Protein AF-A0A2G5SW30-F1 (afdb_monomer)

Foldseek 3Di:
DDPLPQDADDPVQQVVQLVQQVFAADEDPQDPFPLVQFDADEAFPQPPDDAQQDPSGVQVVVQAAHDPPHDPRRPRQQRPDDDPGAQWTWDQPDPLGIFIFGNAKDAAFGFRHFKHAYKHALVVVLVVLVVCLVVVQQDWQWADFQRIIGTPSPGIGPVSRAAADPPAQWDWDWHHHGSGRPRTTTTIIGGNHIDHRSDTHHDQQQAAAPPVQFQADPRPDPPDPRGSHHDPPDDPPDPDDDDDDDDDDDDDDDDDDDDDDDDPPPPPPPRGHGCSVVLVDPPDPPVSSVSVNVSSRSSSVSNVVVCVVVVDDPPVVVVVVVVVVVVVDDDDDDDDDDDDDD

Sequence (342 aa):
MVFILHREPTQQEVAATAKAMKQVHKFTESYDDDKTKLHKSPACKNDECVDCSDDTCPNFCKRQECPPECKKDCKNQLSRAKPKSVPFFIGEAGSKGRGLYAKTNISRDDRILYFTGEVISKEECLKRMEKYEGEGVEHSYLFECGKFVCDSTKHGNAGKFANNSCNANMHAVQWKIHNTNRSYRGVVFTAARDIKKGEELTIRYNFDCDPSVKRVCLCGELNCTGTMNKIAQSSKRNIKE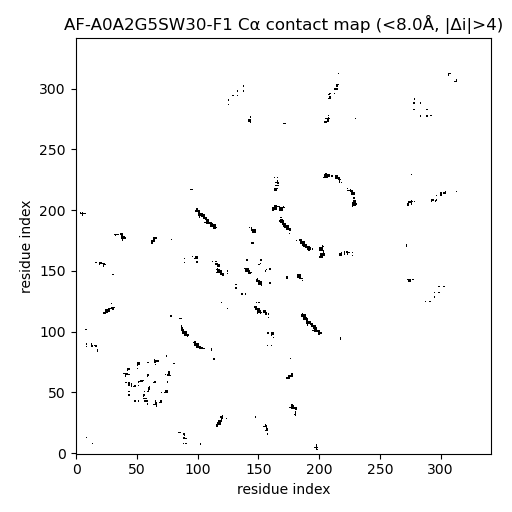EDHKKNGTTSKKRRVESSGASGKKKEKTSTFQSIGAYVHSTKVPKNEKKKYKNYLTNFLIRSQCKLEELGNPREALIRREDLHQKAISSEAVNIPSVRVAY

InterPro domains:
  IPR001214 SET domain [PF00856] (97-206)
  IPR001214 SET domain [PS50280] (83-206)
  IPR001214 SET domain [SM00317] (86-212)
  IPR003616 Post-SET domain [PS50868] (213-229)
  IPR046341 SET domain superfamily [G3DSA:2.170.270.10] (5-253)
  IPR046341 SET domain superfamily [SSF82199] (43-226)
  IPR050777 SET2 Histone-Lysine N-Methyltransferase [PTHR22884] (43-305)

Nearest PDB structures (foldseek):
  4ypu-assembly1_A  TM=8.016E-01  e=6.194E-13  Homo sapiens
  4ypa-assembly2_B  TM=8.037E-01  e=5.827E-13  Homo sapiens
  4ypu-assembly2_B  TM=7.811E-01  e=1.548E-12  Homo sapiens
  4ype-assembly1_A  TM=7.495E-01  e=1.859E-12  Homo sapiens
  4ynm-assembly2_B  TM=7.624E-01  e=4.645E-12  Homo sapiens

Secondary structure (DSSP, 8-state):
------PPPPHHHHHHHHHHHTPPPEE-TTS---GGGB--PPPP--SS-SSSSSTTSHHHHTTBPPPTTS-TT-S--TTT---SS-SEEEEE-GGG-EEEEESS-B-TT-EEEEE-EEEE-HHHHHHHHHHHHHTT-S---EEEEBTEEEEEEEEE-GGGG-EE-TT-SEEEEEEBPTTSBTTB-EEEEEESS-B-TT-EEEE---B-S-TT--PBP----TT--SBSBPPP-----------------------------------------SGGGGGG-TTS-HHHHHHHHHHHHHHHHHHHHHHHHTT-SSHHHHHHHHHHHHTTS-------------

Structure (mmCIF, N/CA/C/O backbone):
data_AF-A0A2G5SW30-F1
#
_entry.id   AF-A0A2G5SW30-F1
#
loop_
_atom_site.group_PDB
_atom_site.id
_atom_site.type_symbol
_atom_site.label_atom_id
_atom_site.label_alt_id
_atom_site.label_comp_id
_atom_site.label_asym_id
_atom_site.label_entity_id
_atom_site.label_seq_id
_atom_site.pdbx_PDB_ins_code
_atom_site.Cartn_x
_atom_site.Cartn_y
_atom_site.Cartn_z
_atom_site.occupancy
_atom_site.B_iso_or_equiv
_atom_site.auth_seq_id
_atom_site.auth_comp_id
_atom_site.auth_asym_id
_atom_site.auth_atom_id
_atom_site.pdbx_PDB_model_num
ATOM 1 N N . MET A 1 1 ? -23.794 -21.170 0.657 1.00 31.81 1 MET A N 1
ATOM 2 C CA . MET A 1 1 ? -23.033 -20.558 -0.453 1.00 31.81 1 MET A CA 1
ATOM 3 C C . MET A 1 1 ? -23.483 -19.105 -0.548 1.00 31.81 1 MET A C 1
ATOM 5 O O . MET A 1 1 ? -24.606 -18.865 -0.962 1.00 31.81 1 MET A O 1
ATOM 9 N N . VAL A 1 2 ? -22.709 -18.153 -0.016 1.00 34.69 2 VAL A N 1
ATOM 10 C CA . VAL A 1 2 ? -23.074 -16.726 -0.086 1.00 34.69 2 VAL A CA 1
ATOM 11 C C . VAL A 1 2 ? -22.796 -16.275 -1.514 1.00 34.69 2 VAL A C 1
ATOM 13 O O . VAL A 1 2 ? -21.643 -16.248 -1.938 1.00 34.69 2 VAL A O 1
ATOM 16 N N . PHE A 1 3 ? -23.850 -16.000 -2.279 1.00 35.34 3 PHE A N 1
ATOM 17 C CA . PHE A 1 3 ? -23.725 -15.395 -3.597 1.00 35.34 3 PHE A CA 1
ATOM 18 C C . PHE A 1 3 ? -23.174 -13.981 -3.406 1.00 35.34 3 PHE A C 1
ATOM 20 O O . PHE A 1 3 ? -23.905 -13.070 -3.027 1.00 35.34 3 PHE A O 1
ATOM 27 N N . ILE A 1 4 ? -21.872 -13.793 -3.631 1.00 49.44 4 ILE A N 1
ATOM 28 C CA . ILE A 1 4 ? -21.325 -12.454 -3.847 1.00 49.44 4 ILE A CA 1
ATOM 29 C C . ILE A 1 4 ? -21.961 -11.994 -5.156 1.00 49.44 4 ILE A C 1
ATOM 31 O O . ILE A 1 4 ? -21.577 -12.464 -6.226 1.00 49.44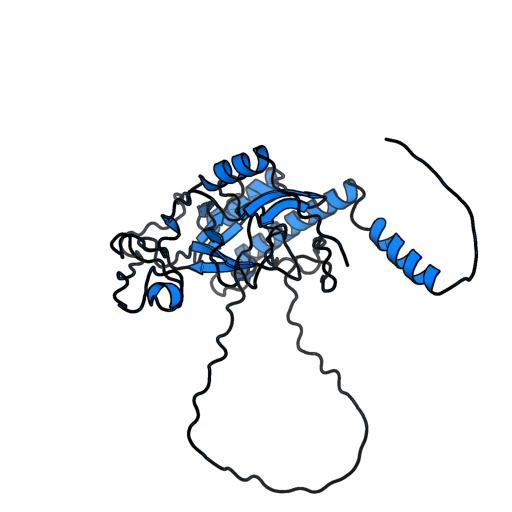 4 ILE A O 1
ATOM 35 N N . LEU A 1 5 ? -22.998 -11.160 -5.086 1.00 49.56 5 LEU A N 1
ATOM 36 C CA . LEU A 1 5 ? -23.558 -10.524 -6.272 1.00 49.56 5 LEU A CA 1
ATOM 37 C C . LEU A 1 5 ? -22.425 -9.713 -6.901 1.00 49.56 5 LEU A C 1
ATOM 39 O O . LEU A 1 5 ? -21.920 -8.768 -6.296 1.00 49.56 5 LEU A O 1
ATOM 43 N N . HIS A 1 6 ? -21.975 -10.146 -8.078 1.00 60.75 6 HIS A N 1
ATOM 44 C CA . HIS A 1 6 ? -20.910 -9.494 -8.828 1.00 60.75 6 HIS A CA 1
ATOM 45 C C . HIS A 1 6 ? -21.463 -8.159 -9.332 1.00 60.75 6 HIS A C 1
ATOM 47 O O . HIS A 1 6 ? -22.015 -8.068 -10.424 1.00 60.75 6 HIS A O 1
ATOM 53 N N . ARG A 1 7 ? -21.399 -7.129 -8.488 1.00 73.06 7 ARG A N 1
ATOM 54 C CA . ARG A 1 7 ? -21.812 -5.778 -8.850 1.00 73.06 7 ARG A CA 1
ATOM 55 C C . ARG A 1 7 ? -20.728 -5.160 -9.725 1.00 73.06 7 ARG A C 1
ATOM 57 O O . ARG A 1 7 ? -19.574 -5.046 -9.313 1.00 73.06 7 ARG A O 1
ATOM 64 N N . GLU A 1 8 ? -21.118 -4.721 -10.915 1.00 83.69 8 GLU A N 1
ATOM 65 C CA . GLU A 1 8 ? -20.276 -3.845 -11.725 1.00 83.69 8 GLU A CA 1
ATOM 66 C C . GLU A 1 8 ? -20.114 -2.484 -11.033 1.00 83.69 8 GLU A C 1
ATOM 68 O O . GLU A 1 8 ? -21.080 -1.959 -10.466 1.00 83.69 8 GLU A O 1
ATOM 73 N N . PRO A 1 9 ? -18.915 -1.883 -11.072 1.00 89.62 9 PRO A N 1
ATOM 74 C CA . PRO A 1 9 ? -18.711 -0.568 -10.493 1.00 89.62 9 PRO A CA 1
ATOM 75 C C . PRO A 1 9 ? -19.482 0.498 -11.267 1.00 89.62 9 PRO A C 1
ATOM 77 O O . PRO A 1 9 ? -19.492 0.520 -12.500 1.00 89.62 9 PRO A O 1
ATOM 80 N N . THR A 1 10 ? -20.059 1.447 -10.541 1.00 91.38 10 THR A N 1
ATOM 81 C CA . THR A 1 10 ? -20.645 2.647 -11.140 1.00 91.38 10 THR A CA 1
ATOM 82 C C . THR A 1 10 ? -19.552 3.541 -11.732 1.00 91.38 10 THR A C 1
ATOM 84 O O . THR A 1 10 ? -18.389 3.514 -11.316 1.00 91.38 10 THR A O 1
ATOM 87 N N . GLN A 1 11 ? -19.918 4.410 -12.678 1.00 90.12 11 GLN A N 1
ATOM 88 C CA . GLN A 1 11 ? -18.981 5.399 -13.228 1.00 90.12 11 GLN A CA 1
ATOM 89 C C . GLN A 1 11 ? -18.401 6.319 -12.139 1.00 90.12 11 GLN A C 1
ATOM 91 O O . GLN A 1 11 ? -17.228 6.689 -12.205 1.00 90.12 11 GLN A O 1
ATOM 96 N N . GLN A 1 12 ? -19.192 6.637 -11.109 1.00 91.62 12 GLN A N 1
ATOM 97 C CA . GLN A 1 12 ? -18.754 7.439 -9.967 1.00 91.62 12 GLN A CA 1
ATOM 98 C C . GLN A 1 12 ? -17.682 6.720 -9.139 1.00 91.62 12 GLN A C 1
ATOM 100 O O . GLN A 1 12 ? -16.663 7.328 -8.814 1.00 91.62 12 GLN A O 1
ATOM 105 N N . GLU A 1 13 ? -17.850 5.426 -8.853 1.00 93.44 13 GLU A N 1
ATOM 106 C CA . GLU A 1 13 ? -16.850 4.619 -8.136 1.00 93.44 13 GLU A CA 1
ATOM 107 C C . GLU A 1 13 ? -15.544 4.508 -8.929 1.00 93.44 13 GLU A C 1
ATOM 109 O O . GLU A 1 13 ? -14.451 4.666 -8.374 1.00 93.44 13 GLU A O 1
ATOM 114 N N . VAL A 1 14 ? -15.636 4.317 -10.250 1.00 91.56 14 VAL A N 1
ATOM 115 C CA . VAL A 1 14 ? -14.462 4.306 -11.135 1.00 91.56 14 VAL A CA 1
ATOM 116 C C . VAL A 1 14 ? -13.747 5.661 -11.111 1.00 91.56 14 VAL A C 1
ATOM 118 O O . VAL A 1 14 ? -12.527 5.705 -10.935 1.00 91.56 14 VAL A O 1
ATOM 121 N N . ALA A 1 15 ? -14.482 6.770 -11.230 1.00 91.38 15 ALA A N 1
ATOM 122 C CA . ALA A 1 15 ? -13.915 8.117 -11.205 1.00 91.38 15 ALA A CA 1
ATOM 123 C C . ALA A 1 15 ? -13.291 8.464 -9.842 1.00 91.38 15 ALA A C 1
ATOM 125 O O . ALA A 1 15 ? -12.184 9.009 -9.782 1.00 91.38 15 ALA A O 1
ATOM 126 N N . ALA A 1 16 ? -13.955 8.102 -8.741 1.00 92.25 16 ALA A N 1
ATOM 127 C CA . ALA A 1 16 ? -13.447 8.283 -7.385 1.00 92.25 16 ALA A CA 1
ATOM 128 C C . ALA A 1 16 ? -12.155 7.487 -7.160 1.00 92.25 16 ALA A C 1
ATOM 130 O O . ALA A 1 16 ? -11.185 8.021 -6.616 1.00 92.25 16 ALA A O 1
ATOM 131 N N . THR A 1 17 ? -12.105 6.246 -7.651 1.00 94.06 17 THR A N 1
ATOM 132 C CA . THR A 1 17 ? -10.903 5.403 -7.599 1.00 94.06 17 THR A CA 1
ATOM 133 C C . THR A 1 17 ? -9.765 6.025 -8.399 1.00 94.06 17 THR A C 1
ATOM 135 O O . THR A 1 17 ? -8.660 6.180 -7.879 1.00 94.06 17 THR A O 1
ATOM 138 N N . ALA A 1 18 ? -10.031 6.461 -9.634 1.00 92.38 18 ALA A N 1
ATOM 139 C CA . ALA A 1 18 ? -9.034 7.122 -10.470 1.00 92.38 18 ALA A CA 1
ATOM 140 C C . ALA A 1 18 ? -8.495 8.403 -9.811 1.00 92.38 18 ALA A C 1
ATOM 142 O O . ALA A 1 18 ? -7.288 8.640 -9.821 1.00 92.38 18 ALA A O 1
ATOM 143 N N . LYS A 1 19 ? -9.361 9.210 -9.182 1.00 92.31 19 LYS A N 1
ATOM 144 C CA . LYS A 1 19 ? -8.958 10.402 -8.420 1.00 92.31 19 LYS A CA 1
ATOM 145 C C . LYS A 1 19 ? -8.079 10.038 -7.221 1.00 92.31 19 LYS A C 1
ATOM 147 O O . LYS A 1 19 ? -7.049 10.677 -7.021 1.00 92.31 19 LYS A O 1
ATOM 152 N N . ALA A 1 20 ? -8.451 9.016 -6.451 1.00 93.12 20 ALA A N 1
ATOM 153 C CA . ALA A 1 20 ? -7.670 8.557 -5.304 1.00 93.12 20 ALA A CA 1
ATOM 154 C C . ALA A 1 20 ? -6.285 8.032 -5.721 1.00 93.12 20 ALA A C 1
ATOM 156 O O . ALA A 1 20 ? -5.297 8.297 -5.043 1.00 93.12 20 ALA A O 1
ATOM 157 N N . MET A 1 21 ? -6.183 7.355 -6.866 1.00 93.38 21 MET A N 1
ATOM 158 C CA . MET A 1 21 ? -4.918 6.808 -7.375 1.00 93.38 21 MET A CA 1
ATOM 159 C C . MET A 1 21 ? -3.939 7.853 -7.926 1.00 93.38 21 MET A C 1
ATOM 161 O O . MET A 1 21 ? -2.779 7.523 -8.148 1.00 93.38 21 MET A O 1
ATOM 165 N N . LYS A 1 22 ? -4.353 9.118 -8.095 1.00 90.62 22 LYS A N 1
ATOM 166 C CA . LYS A 1 22 ? -3.442 10.218 -8.473 1.00 90.62 22 LYS A CA 1
ATOM 167 C C . LYS A 1 22 ? -2.523 10.665 -7.330 1.00 90.62 22 LYS A C 1
ATOM 169 O O . LYS A 1 22 ? -1.572 11.400 -7.579 1.00 90.62 22 LYS A O 1
ATOM 174 N N . GLN A 1 23 ? -2.806 10.257 -6.092 1.00 90.62 23 GLN A N 1
ATOM 175 C CA . GLN A 1 23 ? -2.010 10.637 -4.927 1.00 90.62 23 GLN A CA 1
ATOM 176 C C . GLN A 1 23 ? -0.647 9.936 -4.952 1.00 90.62 23 GLN A C 1
ATOM 178 O O . GLN A 1 23 ? -0.559 8.707 -4.928 1.00 90.62 23 GLN A O 1
ATOM 183 N N . VAL A 1 24 ? 0.420 10.730 -4.972 1.00 90.44 24 VAL A N 1
ATOM 184 C CA . VAL A 1 24 ? 1.814 10.267 -4.916 1.00 90.44 24 VAL A CA 1
ATOM 185 C C . VAL A 1 24 ? 2.374 10.412 -3.503 1.00 90.44 24 VAL A C 1
ATOM 187 O O . VAL A 1 24 ? 1.804 11.122 -2.673 1.00 90.44 24 VAL A O 1
ATOM 190 N N . HIS A 1 25 ? 3.491 9.743 -3.209 1.00 91.56 25 HIS A N 1
ATOM 191 C CA . HIS A 1 25 ? 4.166 9.950 -1.929 1.00 91.56 25 HIS A CA 1
ATOM 192 C C . HIS A 1 25 ? 4.584 11.400 -1.740 1.00 91.56 25 HIS A C 1
ATOM 194 O O . HIS A 1 25 ? 5.062 12.054 -2.666 1.00 91.56 25 HIS A O 1
ATOM 200 N N . LYS A 1 26 ? 4.486 11.842 -0.492 1.00 94.12 26 LYS A N 1
ATOM 201 C CA . LYS A 1 26 ? 5.081 13.084 -0.026 1.00 94.12 26 LYS A CA 1
ATOM 202 C C . LYS A 1 26 ? 6.080 12.739 1.069 1.00 94.12 26 LYS A C 1
ATOM 204 O O . LYS A 1 26 ? 5.694 12.259 2.130 1.00 94.12 26 LYS A O 1
ATOM 209 N N . PHE A 1 27 ? 7.362 12.935 0.798 1.00 92.94 27 PHE A N 1
ATOM 210 C CA . PHE A 1 27 ? 8.403 12.804 1.814 1.00 92.94 27 PHE A CA 1
ATOM 211 C C . PHE A 1 27 ? 8.411 14.093 2.639 1.00 92.94 27 PHE A C 1
ATOM 213 O O . PHE A 1 27 ? 8.440 15.183 2.073 1.00 92.94 27 PHE A O 1
ATOM 220 N N . THR A 1 28 ? 8.263 13.972 3.957 1.00 93.06 28 THR A N 1
ATOM 221 C CA . THR A 1 28 ? 8.165 15.130 4.863 1.00 93.06 28 THR A CA 1
ATOM 222 C C . THR A 1 28 ? 9.538 15.568 5.362 1.00 93.06 28 THR A C 1
ATOM 224 O O . THR A 1 28 ? 10.515 14.853 5.185 1.00 93.06 28 THR A O 1
ATOM 227 N N . GLU A 1 29 ? 9.613 16.696 6.063 1.00 91.06 29 GLU A N 1
ATOM 228 C CA . GLU A 1 29 ? 10.854 17.169 6.700 1.00 91.06 29 GLU A CA 1
ATOM 229 C C . GLU A 1 29 ? 11.420 16.183 7.735 1.00 91.06 29 GLU A C 1
ATOM 231 O O . GLU A 1 29 ? 12.623 16.143 7.963 1.00 91.06 29 GLU A O 1
ATOM 236 N N . SER A 1 30 ? 10.568 15.346 8.338 1.00 89.88 30 SER A N 1
ATOM 237 C CA . SER A 1 30 ? 11.005 14.301 9.277 1.00 89.88 30 SER A CA 1
ATOM 238 C C . SER A 1 30 ? 11.669 13.100 8.585 1.00 89.88 30 SER A C 1
ATOM 240 O O . SER A 1 30 ? 12.253 12.239 9.244 1.00 89.88 30 SER A O 1
ATOM 242 N N . TYR A 1 31 ? 11.568 13.002 7.259 1.00 89.31 31 TYR A N 1
ATOM 243 C CA . TYR A 1 31 ? 12.263 11.978 6.497 1.00 89.31 31 TYR A CA 1
ATOM 244 C C . TYR A 1 31 ? 13.738 12.359 6.347 1.00 89.31 31 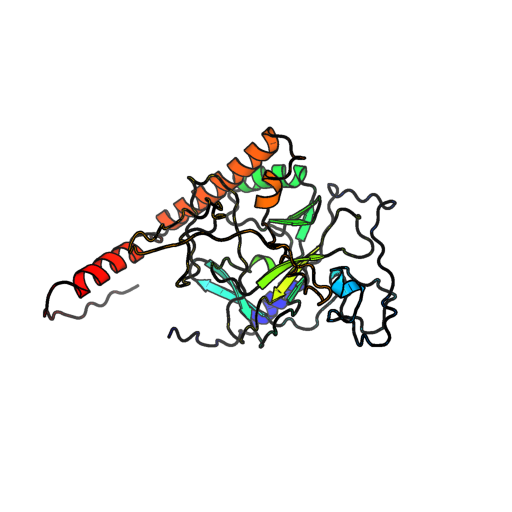TYR A C 1
ATOM 246 O O . TYR A 1 31 ? 14.073 13.408 5.805 1.00 89.31 31 TYR A O 1
ATOM 254 N N . ASP A 1 32 ? 14.621 11.472 6.804 1.00 83.56 32 ASP A N 1
ATOM 255 C CA . ASP A 1 32 ? 16.063 11.591 6.604 1.00 83.56 32 ASP A CA 1
ATOM 256 C C . ASP A 1 32 ? 16.384 11.446 5.108 1.00 83.56 32 ASP A C 1
ATOM 258 O O . ASP A 1 32 ? 16.499 10.335 4.579 1.00 83.56 32 ASP A O 1
ATOM 262 N N . ASP A 1 33 ? 16.491 12.580 4.419 1.00 75.31 33 ASP A N 1
ATOM 263 C CA . ASP A 1 33 ? 16.856 12.662 3.006 1.00 75.31 33 ASP A CA 1
ATOM 264 C C . ASP A 1 33 ? 18.378 12.716 2.809 1.00 75.31 33 ASP A C 1
ATOM 266 O O . ASP A 1 33 ? 18.858 13.407 1.916 1.00 75.31 33 ASP A O 1
ATOM 270 N N . ASP A 1 34 ? 19.172 12.016 3.635 1.00 80.31 34 ASP A N 1
ATOM 271 C CA . ASP A 1 34 ? 20.615 11.895 3.411 1.00 80.31 34 ASP A CA 1
ATOM 272 C C . ASP A 1 34 ? 20.898 11.292 2.020 1.00 80.31 34 ASP A C 1
ATOM 274 O O . ASP A 1 34 ? 20.921 10.070 1.805 1.00 80.31 34 ASP A O 1
ATOM 278 N N . LYS A 1 35 ? 21.147 12.193 1.063 1.00 75.25 35 LYS A N 1
ATOM 279 C CA . LYS A 1 35 ? 21.360 11.900 -0.359 1.00 75.25 35 LYS A CA 1
ATOM 280 C C . LYS A 1 35 ? 22.623 11.079 -0.608 1.00 75.25 35 LYS A C 1
ATOM 282 O O . LYS A 1 35 ? 22.772 10.499 -1.682 1.00 75.25 35 LYS A O 1
ATOM 287 N N . THR A 1 36 ? 23.514 10.967 0.378 1.00 76.50 36 THR A N 1
ATOM 288 C CA . THR A 1 36 ? 24.697 10.097 0.299 1.00 76.50 36 THR A CA 1
ATOM 289 C C . THR A 1 36 ? 24.348 8.627 0.560 1.00 76.50 36 THR A C 1
ATOM 291 O O . THR A 1 36 ? 25.050 7.719 0.111 1.00 76.50 36 THR A O 1
ATOM 294 N N . LYS A 1 37 ? 23.212 8.357 1.219 1.00 84.69 37 LYS A N 1
ATOM 295 C CA . LYS A 1 37 ? 22.747 7.015 1.604 1.00 84.69 37 LYS A CA 1
ATOM 296 C C . LYS A 1 37 ? 21.567 6.532 0.765 1.00 84.69 37 LYS A C 1
ATOM 298 O O . LYS A 1 37 ? 20.698 5.810 1.263 1.00 84.69 37 LYS A O 1
ATOM 303 N N . LEU A 1 38 ? 21.547 6.864 -0.523 1.00 92.31 38 LEU A N 1
ATOM 304 C CA . LEU A 1 38 ? 20.494 6.405 -1.425 1.00 92.31 38 LEU A CA 1
ATOM 305 C C . LEU A 1 38 ? 20.694 4.941 -1.845 1.00 92.31 38 LEU A C 1
ATOM 307 O O . LEU A 1 38 ? 21.809 4.425 -1.992 1.00 92.31 38 LEU A O 1
ATOM 311 N N . HIS A 1 39 ? 19.579 4.236 -2.003 1.00 94.25 39 HIS A N 1
ATOM 312 C CA . HIS A 1 39 ? 19.527 2.911 -2.589 1.00 94.25 39 HIS A CA 1
ATOM 313 C C . HIS A 1 39 ? 19.569 3.033 -4.110 1.00 94.25 39 HIS A C 1
ATOM 315 O O . HIS A 1 39 ? 18.740 3.710 -4.717 1.00 94.25 39 HIS A O 1
ATOM 321 N N . LYS A 1 40 ? 20.528 2.346 -4.728 1.00 95.12 40 LYS A N 1
ATOM 322 C CA . LYS A 1 40 ? 20.669 2.258 -6.178 1.00 95.12 40 LYS A CA 1
ATOM 323 C C . LYS A 1 40 ? 20.576 0.793 -6.581 1.00 95.12 40 LYS A C 1
ATOM 325 O O . LYS A 1 40 ? 21.351 -0.036 -6.108 1.00 95.12 40 LYS A O 1
ATOM 330 N N . SER A 1 41 ? 19.602 0.491 -7.422 1.00 95.75 41 SER A N 1
ATOM 331 C CA . SER A 1 41 ? 19.450 -0.795 -8.096 1.00 95.75 41 SER A CA 1
ATOM 332 C C . SER A 1 41 ? 20.023 -0.702 -9.515 1.00 95.75 41 SER A C 1
ATOM 334 O O . SER A 1 41 ? 19.853 0.336 -10.161 1.00 95.75 41 SER A O 1
ATOM 336 N N . PRO A 1 42 ? 20.708 -1.746 -10.015 1.00 96.44 42 PRO A N 1
ATOM 337 C CA . PRO A 1 42 ? 21.167 -1.783 -11.399 1.00 96.44 42 PRO A CA 1
ATOM 338 C C . PRO A 1 42 ? 19.995 -2.032 -12.357 1.00 96.44 42 PRO A C 1
ATOM 340 O O . PRO A 1 42 ? 18.978 -2.617 -11.972 1.00 96.44 42 PRO A O 1
ATOM 343 N N . ALA A 1 43 ? 20.143 -1.636 -13.623 1.00 97.31 43 ALA A N 1
ATOM 344 C CA . ALA A 1 43 ? 19.195 -2.006 -14.672 1.00 97.31 43 ALA A CA 1
ATOM 345 C C . ALA A 1 43 ? 19.153 -3.535 -14.850 1.00 97.31 43 ALA A C 1
ATOM 347 O O . ALA A 1 43 ? 20.149 -4.225 -14.615 1.00 97.31 43 ALA A O 1
ATOM 348 N N . CYS A 1 44 ? 17.993 -4.073 -15.238 1.00 97.25 44 CYS A N 1
ATOM 349 C CA . CYS A 1 44 ? 17.865 -5.501 -15.517 1.00 97.25 44 CYS A CA 1
ATOM 350 C C . CYS A 1 44 ? 18.652 -5.853 -16.787 1.00 97.25 44 CYS A C 1
ATOM 352 O O . CYS A 1 44 ? 18.351 -5.326 -17.855 1.00 97.25 44 CYS A O 1
ATOM 354 N N . LYS A 1 45 ? 19.627 -6.757 -16.653 1.00 95.12 45 LYS A N 1
ATOM 355 C CA . LYS A 1 45 ? 20.451 -7.279 -17.755 1.00 95.12 45 LYS A CA 1
ATOM 356 C C . LYS A 1 45 ? 20.166 -8.751 -18.073 1.00 95.12 45 LYS A C 1
ATOM 358 O O . LYS A 1 45 ? 20.964 -9.379 -18.747 1.00 95.12 45 LYS A O 1
ATOM 363 N N . ASN A 1 46 ? 19.090 -9.320 -17.524 1.00 95.62 46 ASN A N 1
ATOM 364 C CA . ASN A 1 46 ? 18.703 -10.681 -17.880 1.00 95.62 46 ASN A CA 1
ATOM 365 C C . ASN A 1 46 ? 17.985 -10.654 -19.238 1.00 95.62 46 ASN A C 1
ATOM 367 O O . ASN A 1 46 ? 16.981 -9.942 -19.382 1.00 95.62 46 ASN A O 1
ATOM 371 N N . ASP A 1 47 ? 18.507 -11.408 -20.200 1.00 93.00 47 ASP A N 1
ATOM 372 C CA . ASP A 1 47 ? 17.968 -11.507 -21.557 1.00 93.00 47 ASP A CA 1
ATOM 373 C C . ASP A 1 47 ? 16.675 -12.333 -21.595 1.00 93.00 47 ASP A C 1
ATOM 375 O O . ASP A 1 47 ? 15.766 -12.003 -22.350 1.00 93.00 47 ASP A O 1
ATOM 379 N N . GLU A 1 48 ? 16.521 -13.309 -20.693 1.00 94.31 48 GLU A N 1
ATOM 380 C CA . GLU A 1 48 ? 15.283 -14.095 -20.540 1.00 94.31 48 GLU A CA 1
ATOM 381 C C . GLU A 1 48 ? 14.141 -13.290 -19.892 1.00 94.31 48 GLU A C 1
ATOM 383 O O . GLU A 1 48 ? 12.972 -13.664 -19.961 1.00 94.31 48 GLU A O 1
ATOM 388 N N . CYS A 1 49 ? 14.459 -12.163 -19.246 1.00 95.31 49 CYS A N 1
ATOM 389 C CA . CYS A 1 49 ? 13.470 -11.319 -18.583 1.00 95.31 49 CYS A CA 1
ATOM 390 C C . CYS A 1 49 ? 12.764 -10.413 -19.598 1.00 95.31 49 CYS A C 1
ATOM 392 O O . CYS A 1 49 ? 13.346 -9.423 -20.051 1.00 95.31 49 CYS A O 1
ATOM 394 N N . VAL A 1 50 ? 11.481 -10.659 -19.857 1.00 93.81 50 VAL A N 1
ATOM 395 C CA . VAL A 1 50 ? 10.693 -9.901 -20.843 1.00 93.81 50 VAL A CA 1
ATOM 396 C C . VAL A 1 50 ? 10.461 -8.449 -20.400 1.00 93.81 50 VAL A C 1
ATOM 398 O O . VAL A 1 50 ? 10.966 -7.518 -21.026 1.00 93.81 50 VAL A O 1
ATOM 401 N N . ASP A 1 51 ? 9.757 -8.228 -19.287 1.00 94.75 51 ASP A N 1
ATOM 402 C CA . ASP A 1 51 ? 9.267 -6.895 -18.888 1.00 94.75 51 ASP A CA 1
ATOM 403 C C . ASP A 1 51 ? 9.485 -6.559 -17.398 1.00 94.75 51 ASP A C 1
ATOM 405 O O . ASP A 1 51 ? 9.069 -5.506 -16.915 1.00 94.75 51 ASP A O 1
ATOM 409 N N . CYS A 1 52 ? 10.190 -7.420 -16.663 1.00 96.44 52 CYS A N 1
ATOM 410 C CA . CYS A 1 52 ? 10.419 -7.305 -15.223 1.00 96.44 52 CYS A CA 1
ATOM 411 C C . CYS A 1 52 ? 9.151 -7.424 -14.346 1.00 96.44 52 CYS A C 1
ATOM 413 O O . CYS A 1 52 ? 9.097 -6.838 -13.259 1.00 96.44 52 CYS A O 1
ATOM 415 N N . SER A 1 53 ? 8.119 -8.156 -14.770 1.00 93.56 53 SER A N 1
ATOM 416 C CA . SER A 1 53 ? 6.935 -8.398 -13.933 1.00 93.56 53 SER A CA 1
ATOM 417 C C . SER A 1 53 ? 7.024 -9.591 -12.986 1.00 93.56 53 SER A C 1
ATOM 419 O O . SER A 1 53 ? 6.122 -9.734 -12.169 1.00 93.56 53 SER A O 1
ATOM 421 N N . ASP A 1 54 ? 8.066 -10.416 -13.076 1.00 94.56 54 ASP A N 1
ATOM 422 C CA . ASP A 1 54 ? 8.204 -11.656 -12.307 1.00 94.56 54 ASP A CA 1
ATOM 423 C C . ASP A 1 54 ? 9.662 -11.931 -11.887 1.00 94.56 54 ASP A C 1
ATOM 425 O O . ASP A 1 54 ? 10.573 -11.123 -12.111 1.00 94.56 54 ASP A O 1
ATOM 429 N N . ASP A 1 55 ? 9.885 -13.096 -11.277 1.00 95.19 55 ASP A N 1
ATOM 430 C CA . ASP A 1 55 ? 11.174 -13.525 -10.733 1.00 95.19 55 ASP A CA 1
ATOM 431 C C . ASP A 1 55 ? 12.277 -13.752 -11.781 1.00 95.19 55 ASP A C 1
ATOM 433 O O . ASP A 1 55 ? 13.446 -13.855 -11.400 1.00 95.19 55 ASP A O 1
ATOM 437 N N . THR A 1 56 ? 11.970 -13.736 -13.087 1.00 96.00 56 THR A N 1
ATOM 438 C CA . THR A 1 56 ? 13.014 -13.704 -14.130 1.00 96.00 56 THR A CA 1
ATOM 439 C C . THR A 1 56 ? 13.857 -12.430 -14.026 1.00 96.00 56 THR A C 1
ATOM 441 O O . THR A 1 56 ? 15.032 -12.409 -14.403 1.00 96.00 56 THR A O 1
ATOM 444 N N . CYS A 1 57 ? 13.301 -11.352 -13.464 1.00 97.38 57 CYS A N 1
ATOM 445 C CA . CYS A 1 57 ? 14.039 -10.136 -13.177 1.00 97.38 57 CYS A CA 1
ATOM 446 C C . CYS A 1 57 ? 14.796 -10.248 -11.843 1.00 97.38 57 CYS A C 1
ATOM 448 O O . CYS A 1 57 ? 14.168 -10.305 -10.779 1.00 97.38 57 CYS A O 1
ATOM 450 N N . PRO A 1 58 ? 16.138 -10.108 -11.828 1.00 97.00 58 PRO A N 1
ATOM 451 C CA . PRO A 1 58 ? 16.918 -10.153 -10.588 1.00 97.00 58 PRO A CA 1
ATOM 452 C C . PRO A 1 58 ? 16.521 -9.078 -9.569 1.00 97.00 58 PRO A C 1
ATOM 454 O O . PRO A 1 58 ? 16.743 -9.236 -8.368 1.00 97.00 58 PRO A O 1
ATOM 457 N N . ASN A 1 59 ? 15.966 -7.959 -10.044 1.00 97.50 59 ASN A N 1
ATOM 458 C CA . ASN A 1 59 ? 15.450 -6.900 -9.188 1.00 97.50 59 ASN A CA 1
ATOM 459 C C . ASN A 1 59 ? 14.100 -7.293 -8.566 1.00 97.50 59 ASN A C 1
ATOM 461 O O . ASN A 1 59 ? 13.926 -7.149 -7.357 1.00 97.50 59 ASN A O 1
ATOM 465 N N . PHE A 1 60 ? 13.178 -7.846 -9.354 1.00 96.50 60 PHE A N 1
ATOM 466 C CA . PHE A 1 60 ? 11.883 -8.306 -8.853 1.00 96.50 60 PHE A CA 1
ATOM 467 C C . PHE A 1 60 ? 12.051 -9.406 -7.801 1.00 96.50 60 PHE A C 1
ATOM 469 O O . PHE A 1 60 ? 11.549 -9.253 -6.688 1.00 96.50 60 PHE A O 1
ATOM 476 N N . CYS A 1 61 ? 12.855 -10.432 -8.103 1.00 95.69 61 CYS A N 1
ATOM 477 C CA . CYS A 1 61 ? 13.144 -11.544 -7.192 1.00 95.69 61 CYS A CA 1
ATOM 478 C C . CYS A 1 61 ? 13.688 -11.059 -5.833 1.00 95.69 61 CYS A C 1
ATOM 480 O O . CYS A 1 61 ? 13.376 -11.590 -4.768 1.00 95.69 61 CYS A O 1
ATOM 482 N N . LYS A 1 62 ? 14.460 -9.964 -5.838 1.00 95.94 62 LYS A N 1
ATOM 483 C CA . LYS A 1 62 ? 15.018 -9.337 -4.626 1.00 95.94 62 LYS A CA 1
ATOM 484 C C . LYS A 1 62 ? 14.100 -8.290 -3.987 1.00 95.94 62 LYS A C 1
ATOM 486 O O . LYS A 1 62 ? 14.538 -7.595 -3.064 1.00 95.94 62 LYS A O 1
ATOM 491 N N . ARG A 1 63 ? 12.864 -8.145 -4.476 1.00 96.31 63 ARG A N 1
ATOM 492 C CA . ARG A 1 63 ? 11.889 -7.114 -4.081 1.00 96.31 63 ARG A CA 1
ATOM 493 C C . ARG A 1 63 ? 12.503 -5.716 -4.101 1.00 96.31 63 ARG A C 1
ATOM 495 O O . ARG A 1 63 ? 12.396 -4.938 -3.148 1.00 96.31 63 ARG A O 1
ATOM 502 N N . GLN A 1 64 ? 13.217 -5.415 -5.178 1.00 96.25 64 GLN A N 1
ATOM 503 C CA . GLN A 1 64 ? 13.759 -4.094 -5.452 1.00 96.25 64 GLN A CA 1
ATOM 504 C C . GLN A 1 64 ? 13.229 -3.579 -6.783 1.00 96.25 64 GLN A C 1
ATOM 506 O O . GLN A 1 64 ? 13.094 -4.310 -7.761 1.00 96.25 64 GLN A O 1
ATOM 511 N N . GLU A 1 65 ? 12.917 -2.297 -6.805 1.00 96.69 65 GLU A N 1
ATOM 512 C CA . GLU A 1 65 ? 12.471 -1.599 -7.994 1.00 96.69 65 GLU A CA 1
ATOM 513 C C . GLU A 1 65 ? 13.632 -1.427 -8.984 1.00 96.69 65 GLU A C 1
ATOM 515 O O . GLU A 1 65 ? 14.779 -1.199 -8.589 1.00 96.69 65 GLU A O 1
ATOM 520 N N . CYS A 1 66 ? 13.349 -1.515 -10.279 1.00 97.81 66 CYS A N 1
ATOM 521 C CA . CYS A 1 66 ? 14.306 -1.180 -11.322 1.00 97.81 66 CYS A CA 1
ATOM 522 C C . CYS A 1 66 ? 14.554 0.337 -11.412 1.00 97.81 66 CYS A C 1
ATOM 524 O O . CYS A 1 66 ? 13.650 1.142 -11.146 1.00 97.81 66 CYS A O 1
ATOM 526 N N . PRO A 1 67 ? 15.764 0.746 -11.830 1.00 97.06 67 PRO A N 1
ATOM 527 C CA . PRO A 1 67 ? 16.050 2.146 -12.118 1.00 97.06 67 PRO A CA 1
ATOM 528 C C . PRO A 1 67 ? 15.209 2.660 -13.301 1.00 97.06 67 PRO A C 1
ATOM 530 O O . PRO A 1 67 ? 14.679 1.849 -14.073 1.00 97.06 67 PRO A O 1
ATOM 533 N N . PRO A 1 68 ? 15.060 3.988 -13.451 1.00 95.88 68 PRO A N 1
ATOM 534 C CA . PRO A 1 68 ? 14.373 4.578 -14.599 1.00 95.88 68 PRO A CA 1
ATOM 535 C C . PRO A 1 68 ? 15.049 4.226 -15.934 1.00 95.88 68 PRO A C 1
ATOM 537 O O . PRO A 1 68 ? 14.344 3.986 -16.905 1.00 95.88 68 PRO A O 1
ATOM 540 N N . GLU A 1 69 ? 16.374 4.064 -15.959 1.00 95.25 69 GLU A N 1
ATOM 541 C CA . GLU A 1 69 ? 17.166 3.680 -17.141 1.00 95.25 69 GLU A CA 1
ATOM 542 C C . GLU A 1 69 ? 17.099 2.172 -17.465 1.00 95.25 69 GLU A C 1
ATOM 544 O O . GLU A 1 69 ? 17.950 1.630 -18.168 1.00 95.25 69 GLU A O 1
ATOM 549 N N . CYS A 1 70 ? 16.119 1.450 -16.910 1.00 96.31 70 CYS A N 1
ATOM 550 C CA . CYS A 1 70 ? 15.857 0.063 -17.291 1.00 96.31 70 CYS A CA 1
ATOM 551 C C . CYS A 1 70 ? 15.236 -0.013 -18.706 1.00 96.31 70 CYS A C 1
ATOM 553 O O . CYS A 1 70 ? 15.140 0.977 -19.426 1.00 96.31 70 CYS A O 1
ATOM 555 N N . LYS A 1 71 ? 14.788 -1.207 -19.108 1.00 91.38 71 LYS A N 1
ATOM 556 C CA . LYS A 1 71 ? 14.120 -1.460 -20.395 1.00 91.38 71 LYS A CA 1
ATOM 557 C C . LYS A 1 71 ? 12.910 -0.519 -20.598 1.00 91.38 71 LYS A C 1
ATOM 559 O O . LYS A 1 71 ? 12.229 -0.190 -19.626 1.00 91.38 71 LYS A O 1
ATOM 564 N N . LYS A 1 72 ? 12.621 -0.142 -21.854 1.00 88.50 72 LYS A N 1
ATOM 565 C CA . LYS A 1 72 ? 11.590 0.847 -22.255 1.00 88.50 72 LYS A CA 1
ATOM 566 C C . LYS A 1 72 ? 10.204 0.607 -21.635 1.00 88.50 72 LYS A C 1
ATOM 568 O O . LYS A 1 72 ? 9.558 1.565 -21.230 1.00 88.50 72 LYS A O 1
ATOM 573 N N . ASP A 1 73 ? 9.800 -0.655 -21.490 1.00 89.69 73 ASP A N 1
ATOM 574 C CA . ASP A 1 73 ? 8.494 -1.056 -20.945 1.00 89.69 73 ASP A CA 1
ATOM 575 C C . ASP A 1 73 ? 8.622 -1.826 -19.619 1.00 89.69 73 ASP A C 1
ATOM 577 O O . ASP A 1 73 ? 7.833 -2.716 -19.302 1.00 89.69 73 ASP A O 1
ATOM 581 N N . CYS A 1 74 ? 9.650 -1.501 -18.829 1.00 94.94 74 CYS A N 1
ATOM 582 C CA . CYS A 1 74 ? 9.891 -2.126 -17.534 1.00 94.94 74 CYS A CA 1
ATOM 583 C C . CYS A 1 74 ? 8.697 -1.935 -16.583 1.00 94.94 74 CYS A C 1
ATOM 585 O O . CYS A 1 74 ? 8.448 -0.844 -16.065 1.00 94.94 74 CYS A O 1
ATOM 587 N N . LYS A 1 75 ? 8.013 -3.032 -16.250 1.00 94.38 75 LYS A N 1
ATOM 588 C CA . LYS A 1 75 ? 6.905 -3.059 -15.286 1.00 94.38 75 LYS A CA 1
ATOM 589 C C . LYS A 1 75 ? 7.366 -3.004 -13.827 1.00 94.38 75 LYS A C 1
ATOM 591 O O . LYS A 1 75 ? 6.540 -2.858 -12.930 1.00 94.38 75 LYS A O 1
ATOM 596 N N . ASN A 1 76 ? 8.672 -3.089 -13.553 1.00 96.25 76 ASN A N 1
ATOM 597 C CA . ASN A 1 76 ? 9.240 -3.024 -12.200 1.00 96.25 76 ASN A CA 1
ATOM 598 C C . ASN A 1 76 ? 9.650 -1.607 -11.763 1.00 96.25 76 ASN A C 1
ATOM 600 O O . ASN A 1 76 ? 10.676 -1.435 -11.109 1.00 96.25 76 ASN A O 1
ATOM 604 N N . GLN A 1 77 ? 8.886 -0.583 -12.135 1.00 94.81 77 GLN A N 1
ATOM 605 C CA . GLN A 1 77 ? 9.122 0.820 -11.757 1.00 94.81 77 GLN A CA 1
ATOM 606 C C . GLN A 1 77 ? 7.950 1.357 -10.917 1.00 94.81 77 GLN A C 1
ATOM 608 O O . GLN A 1 77 ? 7.314 2.354 -11.244 1.00 94.81 77 GLN A O 1
ATOM 613 N N . LEU A 1 78 ? 7.632 0.634 -9.841 1.00 88.94 78 LEU A N 1
ATOM 614 C CA . LEU A 1 78 ? 6.408 0.743 -9.036 1.00 88.94 78 LEU A CA 1
ATOM 615 C C . LEU A 1 78 ? 6.064 2.156 -8.551 1.00 88.94 78 LEU A C 1
ATOM 617 O O . LEU A 1 78 ? 4.928 2.594 -8.694 1.00 88.94 78 LEU A O 1
ATOM 621 N N . SER A 1 79 ? 7.034 2.875 -7.995 1.00 91.12 79 SER A N 1
ATOM 622 C CA . SER A 1 79 ? 6.848 4.227 -7.452 1.00 91.12 79 SER A CA 1
ATOM 623 C C . SER A 1 79 ? 6.696 5.300 -8.536 1.00 91.12 79 SER A C 1
ATOM 625 O O . SER A 1 79 ? 6.256 6.411 -8.248 1.00 91.12 79 SER A O 1
ATOM 627 N N . ARG A 1 80 ? 7.055 4.969 -9.783 1.00 90.25 80 ARG A N 1
ATOM 628 C CA . ARG A 1 80 ? 6.962 5.842 -10.965 1.00 90.25 80 ARG A CA 1
ATOM 629 C C . ARG A 1 80 ? 5.805 5.470 -11.890 1.00 90.25 80 ARG A C 1
ATOM 631 O O . ARG A 1 80 ? 5.464 6.253 -12.776 1.00 90.25 80 ARG A O 1
ATOM 638 N N . ALA A 1 81 ? 5.198 4.303 -11.687 1.00 85.50 81 ALA A N 1
ATOM 639 C CA . ALA A 1 81 ? 4.112 3.809 -12.510 1.00 85.50 81 ALA A CA 1
ATOM 640 C C . ALA A 1 81 ? 2.898 4.747 -12.440 1.00 85.50 81 ALA A C 1
ATOM 642 O O . ALA A 1 81 ? 2.420 5.108 -11.365 1.00 85.50 81 ALA A O 1
ATOM 643 N N . LYS A 1 82 ? 2.371 5.111 -13.611 1.00 82.69 82 LYS A N 1
ATOM 644 C CA . LYS A 1 82 ? 1.126 5.876 -13.765 1.00 82.69 82 LYS A CA 1
ATOM 645 C C . LYS A 1 82 ? 0.114 5.010 -14.517 1.00 82.69 82 LYS A C 1
ATOM 647 O O . LYS A 1 82 ? -0.022 5.158 -15.733 1.00 82.69 82 LYS A O 1
ATOM 652 N N . PRO A 1 83 ? -0.538 4.048 -13.840 1.00 77.69 83 PRO A N 1
ATOM 653 C CA . PRO A 1 83 ? -1.441 3.128 -14.514 1.00 77.69 83 PRO A CA 1
ATOM 654 C C . PRO A 1 83 ? -2.622 3.896 -15.120 1.00 77.69 83 PRO A C 1
ATOM 656 O O . PRO A 1 83 ? -3.296 4.658 -14.428 1.00 77.69 83 PRO A O 1
ATOM 659 N N . LYS A 1 84 ? -2.891 3.678 -16.416 1.00 77.50 84 LYS A N 1
ATOM 660 C CA . LYS A 1 84 ? -4.067 4.245 -17.108 1.00 77.50 84 LYS A CA 1
ATOM 661 C C . LYS A 1 84 ? -5.382 3.736 -16.504 1.00 77.50 84 LYS A C 1
ATOM 663 O O . LYS A 1 84 ? -6.393 4.430 -16.539 1.00 77.50 84 LYS A O 1
ATOM 668 N N . SER A 1 85 ? -5.354 2.533 -15.937 1.00 84.62 85 SER A N 1
ATOM 669 C CA . SER A 1 85 ? -6.468 1.893 -15.244 1.00 84.62 85 SER A CA 1
ATOM 670 C C . SER A 1 85 ? -5.941 0.976 -14.148 1.00 84.62 85 SER A C 1
ATOM 672 O O . SER A 1 85 ? -4.877 0.380 -14.305 1.00 84.62 85 SER A O 1
ATOM 674 N N . VAL A 1 86 ? -6.712 0.813 -13.078 1.00 91.38 86 VAL A N 1
ATOM 675 C CA . VAL A 1 86 ? -6.418 -0.124 -11.987 1.00 91.38 86 VAL A CA 1
ATOM 676 C C . VAL A 1 86 ? -7.404 -1.299 -12.004 1.00 91.38 86 VAL A C 1
ATOM 678 O O . VAL A 1 86 ? -8.543 -1.114 -12.448 1.00 91.38 86 VAL A O 1
ATOM 681 N N . PRO A 1 87 ? -7.013 -2.495 -11.523 1.00 94.38 87 PRO A N 1
ATOM 682 C CA . PRO A 1 87 ? -7.856 -3.694 -11.558 1.00 94.38 87 PRO A CA 1
ATOM 683 C C . PRO A 1 87 ? -8.900 -3.728 -10.429 1.00 94.38 87 PRO A C 1
ATOM 685 O O . PRO A 1 87 ? -9.457 -4.779 -10.129 1.00 94.38 87 PRO A O 1
ATOM 688 N N . PHE A 1 88 ? -9.172 -2.596 -9.779 1.00 95.88 88 PHE A N 1
ATOM 689 C CA . PHE A 1 88 ? -10.067 -2.496 -8.631 1.00 95.88 88 PHE A CA 1
ATOM 690 C C . PHE A 1 88 ? -10.841 -1.178 -8.619 1.00 95.88 88 PHE A C 1
ATOM 692 O O . PHE A 1 88 ? -10.534 -0.253 -9.374 1.00 95.88 88 PHE A O 1
ATOM 699 N N . PHE A 1 89 ? -11.835 -1.089 -7.745 1.00 95.88 89 PHE A N 1
ATOM 700 C CA . PHE A 1 89 ? -12.584 0.129 -7.460 1.00 95.88 89 PHE A CA 1
ATOM 701 C C . PHE A 1 89 ? -12.894 0.255 -5.966 1.00 95.88 89 PHE A C 1
ATOM 703 O O . PHE A 1 89 ? -12.855 -0.729 -5.230 1.00 95.88 89 PHE A O 1
ATOM 710 N N . ILE A 1 90 ? -13.169 1.479 -5.520 1.00 95.56 90 ILE A N 1
ATOM 711 C CA . ILE A 1 90 ? -13.650 1.782 -4.170 1.00 95.56 90 ILE A CA 1
ATOM 712 C C . ILE A 1 90 ? -15.174 1.666 -4.176 1.00 95.56 90 ILE A C 1
ATOM 714 O O . ILE A 1 90 ? -15.811 2.308 -5.008 1.00 95.56 90 ILE A O 1
ATOM 718 N N . GLY A 1 91 ? -15.736 0.898 -3.246 1.00 93.25 91 GLY A N 1
ATOM 719 C CA . GLY A 1 91 ? -17.183 0.728 -3.083 1.00 93.25 91 GLY A CA 1
ATOM 720 C C . GLY A 1 91 ? -17.603 0.677 -1.614 1.00 93.25 91 GLY A C 1
ATOM 721 O O . GLY A 1 91 ? -16.759 0.700 -0.715 1.00 93.25 91 GLY A O 1
ATOM 722 N N . GLU A 1 92 ? -18.909 0.609 -1.374 1.00 91.62 92 GLU A N 1
ATOM 723 C CA . GLU A 1 92 ? -19.480 0.462 -0.030 1.00 91.62 92 GLU A CA 1
ATOM 724 C C . GLU A 1 92 ? -19.252 -0.950 0.525 1.00 91.62 92 GLU A C 1
ATOM 726 O O . GLU A 1 92 ? -19.499 -1.945 -0.152 1.00 91.62 92 GLU A O 1
ATOM 731 N N . ALA A 1 93 ? -18.814 -1.027 1.781 1.00 88.06 93 ALA A N 1
ATOM 732 C CA . ALA A 1 93 ? -18.489 -2.251 2.515 1.00 88.06 93 ALA A CA 1
ATOM 733 C C . ALA A 1 93 ? -19.331 -2.399 3.799 1.00 88.06 93 ALA A C 1
ATOM 735 O O . ALA A 1 93 ? -18.896 -3.009 4.784 1.00 88.06 93 ALA A O 1
ATOM 736 N N . GLY A 1 94 ? -20.543 -1.834 3.793 1.00 86.19 94 GLY A N 1
ATOM 737 C CA . GLY A 1 94 ? -21.496 -1.901 4.900 1.00 86.19 94 GLY A CA 1
ATOM 738 C C . GLY A 1 94 ? -20.935 -1.279 6.179 1.00 86.19 94 GLY A C 1
ATOM 739 O O . GLY A 1 94 ? -20.420 -0.166 6.172 1.00 86.19 94 GLY A O 1
ATOM 740 N N . SER A 1 95 ? -20.976 -2.023 7.286 1.00 80.00 95 SER A N 1
ATOM 741 C CA . SER A 1 95 ? -20.476 -1.570 8.596 1.00 80.00 95 SER A CA 1
ATOM 742 C C . SER A 1 95 ? -18.960 -1.346 8.658 1.00 80.00 95 SER A C 1
ATOM 744 O O . SER A 1 95 ? -18.462 -0.790 9.634 1.00 80.00 95 SER A O 1
ATOM 746 N N . LYS A 1 96 ? -18.209 -1.747 7.623 1.00 82.12 96 LYS A N 1
ATOM 747 C CA . LYS A 1 96 ? -16.774 -1.451 7.490 1.00 82.12 96 LYS A CA 1
ATOM 748 C C . LYS A 1 96 ? -16.507 -0.088 6.836 1.00 82.12 96 LYS A C 1
ATOM 750 O O . LYS A 1 96 ? -15.350 0.300 6.703 1.00 82.12 96 LYS A O 1
ATOM 755 N N . GLY A 1 97 ? -17.548 0.635 6.417 1.00 88.50 97 GLY A N 1
ATOM 756 C CA . GLY A 1 97 ? -17.422 1.867 5.646 1.00 88.50 97 GLY A CA 1
ATOM 757 C C . GLY A 1 97 ? -17.134 1.550 4.183 1.00 88.50 97 GLY A C 1
ATOM 758 O O . GLY A 1 97 ? -17.915 0.862 3.540 1.00 88.50 97 GLY A O 1
ATOM 759 N N . ARG A 1 98 ? -16.000 2.016 3.652 1.00 91.00 98 ARG A N 1
ATOM 760 C CA . ARG A 1 98 ? -15.601 1.758 2.256 1.00 91.00 98 ARG A CA 1
ATOM 761 C C . ARG A 1 98 ? -14.626 0.590 2.146 1.00 91.00 98 ARG A C 1
ATOM 763 O O . ARG A 1 98 ? -13.830 0.354 3.049 1.00 91.00 98 ARG A O 1
ATOM 770 N N . GLY A 1 99 ? -14.664 -0.103 1.014 1.00 93.44 99 GLY A N 1
ATOM 771 C CA . GLY A 1 99 ? -13.794 -1.229 0.681 1.00 93.44 99 GLY A CA 1
ATOM 772 C C . GLY A 1 99 ? -13.173 -1.096 -0.706 1.00 93.44 99 GLY A C 1
ATOM 773 O O . GLY A 1 99 ? -13.612 -0.290 -1.530 1.00 93.44 99 GLY A O 1
ATOM 774 N N . LEU A 1 100 ? -12.150 -1.906 -0.968 1.00 95.69 100 LEU A N 1
ATOM 775 C CA . LEU A 1 100 ? -11.621 -2.131 -2.311 1.00 95.69 100 LEU A CA 1
ATOM 776 C C . LEU A 1 100 ? -12.228 -3.405 -2.890 1.00 95.69 100 LEU A C 1
ATOM 778 O O . LEU A 1 100 ? -12.254 -4.423 -2.212 1.00 95.69 100 LEU A O 1
ATOM 782 N N . TYR A 1 101 ? -12.651 -3.369 -4.148 1.00 95.88 101 TYR A N 1
ATOM 783 C CA . TYR A 1 101 ? -13.258 -4.507 -4.837 1.00 95.88 101 TYR A CA 1
ATOM 784 C C . TYR A 1 101 ? -12.583 -4.751 -6.178 1.00 95.88 101 TYR A C 1
ATOM 786 O O . TYR A 1 101 ? -12.259 -3.807 -6.901 1.00 95.88 101 TYR A O 1
ATOM 794 N N . ALA A 1 102 ? -12.371 -6.018 -6.524 1.00 96.06 102 ALA A N 1
ATOM 795 C CA . ALA A 1 102 ? -11.766 -6.409 -7.787 1.00 96.06 102 ALA A CA 1
ATOM 796 C C . ALA A 1 102 ? -12.684 -6.042 -8.969 1.00 96.06 102 ALA A C 1
ATOM 798 O O . ALA A 1 102 ? -13.829 -6.482 -9.056 1.00 96.06 102 ALA A O 1
ATOM 799 N N . LYS A 1 103 ? -12.176 -5.243 -9.910 1.00 94.56 103 LYS A N 1
ATOM 800 C CA . LYS A 1 103 ? -12.854 -4.881 -11.167 1.00 94.56 103 LYS A CA 1
ATOM 801 C C . LYS A 1 103 ? -12.640 -5.942 -12.250 1.00 94.56 103 LYS A C 1
ATOM 803 O O . LYS A 1 103 ? -13.462 -6.090 -13.151 1.00 94.56 103 LYS A O 1
ATOM 808 N N . THR A 1 104 ? -11.534 -6.671 -12.167 1.00 94.88 104 THR A N 1
ATOM 809 C CA . THR A 1 104 ? -11.157 -7.767 -13.064 1.00 94.88 104 THR A CA 1
ATOM 810 C C . THR A 1 104 ? -10.696 -8.958 -12.235 1.00 94.88 104 THR A C 1
ATOM 812 O O . THR A 1 104 ? -10.487 -8.824 -11.031 1.00 94.88 104 THR A O 1
ATOM 815 N N . ASN A 1 105 ? -10.508 -10.117 -12.868 1.00 96.19 105 ASN A N 1
ATOM 816 C CA . ASN A 1 105 ? -9.727 -11.176 -12.233 1.00 96.19 105 ASN A CA 1
ATOM 817 C C . ASN A 1 105 ? -8.287 -10.675 -12.031 1.00 96.19 105 ASN A C 1
ATOM 819 O O . ASN A 1 105 ? -7.765 -9.941 -12.875 1.00 96.19 105 ASN A O 1
ATOM 823 N N . ILE A 1 106 ? -7.686 -11.039 -10.905 1.00 97.12 106 ILE A N 1
ATOM 824 C CA . ILE A 1 106 ? -6.313 -10.704 -10.527 1.00 97.12 106 ILE A CA 1
ATOM 825 C C . ILE A 1 106 ? -5.621 -12.024 -10.212 1.00 97.12 106 ILE A C 1
ATOM 827 O O . ILE A 1 106 ? -6.132 -12.810 -9.411 1.00 97.12 106 ILE A O 1
ATOM 831 N N . SER A 1 107 ? -4.493 -12.280 -10.859 1.00 97.25 107 SER A N 1
ATOM 832 C CA . SER A 1 107 ? -3.761 -13.529 -10.670 1.00 97.25 107 SER A CA 1
ATOM 833 C C . SER A 1 107 ? -2.954 -13.465 -9.383 1.00 97.25 107 SER A C 1
ATOM 835 O O . SER A 1 107 ? -2.596 -12.388 -8.899 1.00 97.25 107 SER A O 1
ATOM 837 N N . ARG A 1 108 ? -2.640 -14.627 -8.816 1.00 96.06 108 ARG A N 1
ATOM 838 C CA . ARG A 1 108 ? -1.680 -14.729 -7.720 1.00 96.06 108 ARG A CA 1
ATOM 839 C C . ARG A 1 108 ? -0.381 -13.994 -8.067 1.00 96.06 108 ARG A C 1
ATOM 841 O O . ARG A 1 108 ? 0.064 -14.020 -9.207 1.00 96.06 108 ARG A O 1
ATOM 848 N N . ASP A 1 109 ? 0.217 -13.360 -7.061 1.00 93.19 109 ASP A N 1
ATOM 849 C CA . ASP A 1 109 ? 1.485 -12.629 -7.143 1.00 93.19 109 ASP A CA 1
ATOM 850 C C . ASP A 1 109 ? 1.448 -11.333 -7.981 1.00 93.19 109 ASP A C 1
ATOM 852 O O . ASP A 1 109 ? 2.416 -10.562 -7.964 1.00 93.19 109 ASP A O 1
ATOM 856 N N . ASP A 1 110 ? 0.304 -10.990 -8.589 1.00 94.19 110 ASP A N 1
ATOM 857 C CA . ASP A 1 110 ? 0.104 -9.686 -9.220 1.00 94.19 110 ASP A CA 1
ATOM 858 C C . ASP A 1 110 ? 0.267 -8.558 -8.194 1.00 94.19 110 ASP A C 1
ATOM 860 O O . ASP A 1 110 ? -0.320 -8.555 -7.104 1.00 94.19 110 ASP A O 1
ATOM 864 N N . ARG A 1 111 ? 1.052 -7.543 -8.563 1.00 94.06 111 ARG A N 1
ATOM 865 C CA . ARG A 1 111 ? 1.195 -6.304 -7.786 1.00 94.06 111 ARG A CA 1
ATOM 866 C C . ARG A 1 111 ? 0.027 -5.380 -8.111 1.00 94.06 111 ARG A C 1
ATOM 868 O O . ARG A 1 111 ? -0.030 -4.799 -9.190 1.00 94.06 111 ARG A O 1
ATOM 875 N N . ILE A 1 112 ? -0.883 -5.233 -7.154 1.00 94.50 112 ILE A N 1
ATOM 876 C CA . ILE A 1 112 ? -2.168 -4.547 -7.310 1.00 94.50 112 ILE A CA 1
ATOM 877 C C . ILE A 1 112 ? -2.008 -3.033 -7.171 1.00 94.50 112 ILE A C 1
ATOM 879 O O . ILE A 1 112 ? -2.510 -2.277 -8.003 1.00 94.50 112 ILE A O 1
ATOM 883 N N . LEU A 1 113 ? -1.327 -2.571 -6.116 1.00 92.38 113 LEU A N 1
ATOM 884 C CA . LEU A 1 113 ? -1.089 -1.142 -5.909 1.00 92.38 113 LEU A CA 1
ATOM 885 C C . LEU A 1 113 ? 0.180 -0.873 -5.099 1.00 92.38 113 LEU A C 1
ATOM 887 O O . LEU A 1 113 ? 0.510 -1.598 -4.163 1.00 92.38 113 LEU A O 1
ATOM 891 N N . TYR A 1 114 ? 0.870 0.209 -5.441 1.00 95.25 114 TYR A N 1
ATOM 892 C CA . TYR A 1 114 ? 1.928 0.786 -4.620 1.00 95.25 114 TYR A CA 1
ATOM 893 C C . TYR A 1 114 ? 1.294 1.768 -3.627 1.00 95.25 114 TYR A C 1
ATOM 895 O O . TYR A 1 114 ? 0.656 2.732 -4.044 1.00 95.25 114 TYR A O 1
ATOM 903 N N . PHE A 1 115 ? 1.367 1.484 -2.328 1.00 94.44 115 PHE A N 1
ATOM 904 C CA . PHE A 1 115 ? 0.660 2.226 -1.283 1.00 94.44 115 PHE A CA 1
ATOM 905 C C . PHE A 1 115 ? 1.342 3.573 -1.029 1.00 94.44 115 PHE A C 1
ATOM 907 O O . PHE A 1 115 ? 2.507 3.611 -0.633 1.00 94.44 115 PHE A O 1
ATOM 914 N N . THR A 1 116 ? 0.620 4.674 -1.254 1.00 95.19 116 THR A N 1
ATOM 915 C CA . THR A 1 116 ? 1.167 6.032 -1.149 1.00 95.19 116 THR A CA 1
ATOM 916 C C . THR A 1 116 ? 0.531 6.817 -0.019 1.00 95.19 116 THR A C 1
ATOM 918 O O . THR A 1 116 ? -0.671 6.730 0.205 1.00 95.19 116 THR A O 1
ATOM 921 N N . GLY A 1 117 ? 1.351 7.653 0.612 1.00 95.56 117 GLY A N 1
ATOM 922 C CA . GLY A 1 117 ? 0.965 8.626 1.624 1.00 95.56 117 GLY A CA 1
ATOM 923 C C . GLY A 1 117 ? 2.146 9.501 2.041 1.00 95.56 117 GLY A C 1
ATOM 924 O O . GLY A 1 117 ? 3.169 9.538 1.343 1.00 95.56 117 GLY A O 1
ATOM 925 N N . GLU A 1 118 ? 2.028 10.194 3.168 1.00 96.38 118 GLU A N 1
ATOM 926 C CA . GLU A 1 118 ? 3.128 10.971 3.746 1.00 96.38 118 GLU A CA 1
ATOM 927 C C . GLU A 1 118 ? 4.161 10.048 4.396 1.00 96.38 118 GLU A C 1
ATOM 929 O O . GLU A 1 118 ? 3.828 9.233 5.250 1.00 96.38 118 GLU A O 1
ATOM 934 N N . VAL A 1 119 ? 5.423 10.151 3.983 1.00 95.62 119 VAL A N 1
ATOM 935 C CA . VAL A 1 119 ? 6.523 9.394 4.587 1.00 95.62 119 VAL A CA 1
ATOM 936 C C . VAL A 1 119 ? 7.118 10.231 5.713 1.00 95.62 119 VAL A C 1
ATOM 938 O O . VAL A 1 119 ? 7.643 11.325 5.484 1.00 95.62 119 VAL A O 1
ATOM 941 N N . ILE A 1 120 ? 7.005 9.706 6.927 1.00 93.44 120 ILE A N 1
ATOM 942 C CA . ILE A 1 120 ? 7.358 10.378 8.177 1.00 93.44 120 ILE A CA 1
ATOM 943 C C . ILE A 1 120 ? 8.309 9.526 9.016 1.00 93.44 120 ILE A C 1
ATOM 945 O O . ILE A 1 120 ? 8.375 8.298 8.871 1.00 93.44 120 ILE A O 1
ATOM 949 N N . SER A 1 121 ? 9.045 10.176 9.914 1.00 91.38 121 SER A N 1
ATOM 950 C CA . SER A 1 121 ? 9.788 9.479 10.959 1.00 91.38 121 SER A CA 1
ATOM 951 C C . SER A 1 121 ? 8.835 8.797 11.947 1.00 91.38 121 SER A C 1
ATOM 953 O O . SER A 1 121 ? 7.626 9.046 11.983 1.00 91.38 121 SER A O 1
ATOM 955 N N . LYS A 1 122 ? 9.381 7.907 12.771 1.00 85.56 122 LYS A N 1
ATOM 956 C CA . LYS A 1 122 ? 8.600 7.202 13.792 1.00 85.56 122 LYS A CA 1
ATOM 957 C C . LYS A 1 122 ? 8.210 8.126 14.948 1.00 85.56 122 LYS A C 1
ATOM 959 O O . LYS A 1 122 ? 7.115 8.007 15.487 1.00 85.56 122 LYS A O 1
ATOM 964 N N . GLU A 1 123 ? 9.060 9.094 15.257 1.00 86.62 123 GLU A N 1
ATOM 965 C CA . GLU A 1 123 ? 8.825 10.139 16.250 1.00 86.62 123 GLU A CA 1
ATOM 966 C C . GLU A 1 123 ? 7.692 11.072 15.801 1.00 86.62 123 GLU A C 1
ATOM 968 O O . GLU A 1 123 ? 6.790 11.374 16.580 1.00 86.62 123 GLU A O 1
ATOM 973 N N . GLU A 1 124 ? 7.685 11.473 14.526 1.00 90.00 124 GLU A N 1
ATOM 974 C CA . GLU A 1 124 ? 6.586 12.250 13.943 1.00 90.00 124 GLU A CA 1
ATOM 975 C C . GLU A 1 124 ? 5.281 11.442 13.904 1.00 90.00 124 GLU A C 1
ATOM 977 O O . GLU A 1 124 ? 4.215 11.964 14.227 1.00 90.00 124 GLU A O 1
ATOM 982 N N . CYS A 1 125 ? 5.351 10.140 13.608 1.00 88.12 125 CYS A N 1
ATOM 983 C CA . CYS A 1 125 ? 4.189 9.257 13.697 1.00 88.12 125 CYS A CA 1
ATOM 984 C C . CYS A 1 125 ? 3.569 9.262 15.105 1.00 88.12 125 CYS A C 1
ATOM 986 O O . CYS A 1 125 ? 2.346 9.303 15.223 1.00 88.12 125 CYS A O 1
ATOM 988 N N . LEU A 1 126 ? 4.381 9.251 16.170 1.00 83.94 126 LEU A N 1
ATOM 989 C CA . LEU A 1 126 ? 3.892 9.327 17.554 1.00 83.94 126 LEU A CA 1
ATOM 990 C C . LEU A 1 126 ? 3.158 10.643 17.833 1.00 83.94 126 LEU A C 1
ATOM 992 O O . LEU A 1 126 ? 2.058 10.614 18.382 1.00 83.94 126 LEU A O 1
ATOM 996 N N . LYS A 1 127 ? 3.706 11.775 17.381 1.00 87.25 127 LYS A N 1
ATOM 997 C CA . LYS A 1 127 ? 3.055 13.089 17.514 1.00 87.25 127 LYS A CA 1
ATOM 998 C C . LYS A 1 127 ? 1.725 13.151 16.760 1.00 87.25 127 LYS A C 1
ATOM 1000 O O . LYS A 1 127 ? 0.730 13.642 17.289 1.00 87.25 127 LYS A O 1
ATOM 1005 N N . ARG A 1 128 ? 1.680 12.626 15.530 1.00 88.31 128 ARG A N 1
ATOM 1006 C CA . ARG A 1 128 ? 0.449 12.591 14.722 1.00 88.31 128 ARG A CA 1
ATOM 1007 C C . ARG A 1 128 ? -0.626 11.715 15.335 1.00 88.31 128 ARG A C 1
ATOM 1009 O O . ARG A 1 128 ? -1.789 12.086 15.290 1.00 88.31 128 ARG A O 1
ATOM 1016 N N . MET A 1 129 ? -0.249 10.587 15.925 1.00 81.12 129 MET A N 1
ATOM 1017 C CA . MET A 1 129 ? -1.182 9.726 16.646 1.00 81.12 129 MET A CA 1
ATOM 1018 C C . MET A 1 129 ? -1.824 10.465 17.831 1.00 81.12 129 MET A C 1
ATOM 1020 O O . MET A 1 129 ? -3.048 10.494 17.917 1.00 81.12 129 MET A O 1
ATOM 1024 N N . GLU A 1 130 ? -1.036 11.145 18.672 1.00 79.81 130 GLU A N 1
ATOM 1025 C CA . GLU A 1 130 ? -1.560 11.980 19.772 1.00 79.81 130 GLU A CA 1
ATOM 1026 C C . GLU A 1 130 ? -2.500 13.086 19.238 1.00 79.81 130 GLU A C 1
ATOM 1028 O O . GLU A 1 130 ? -3.591 13.304 19.766 1.00 79.81 130 GLU A O 1
ATOM 1033 N N . LYS A 1 131 ? -2.137 13.731 18.123 1.00 86.75 131 LYS A N 1
ATOM 1034 C CA . LYS A 1 131 ? -2.983 14.736 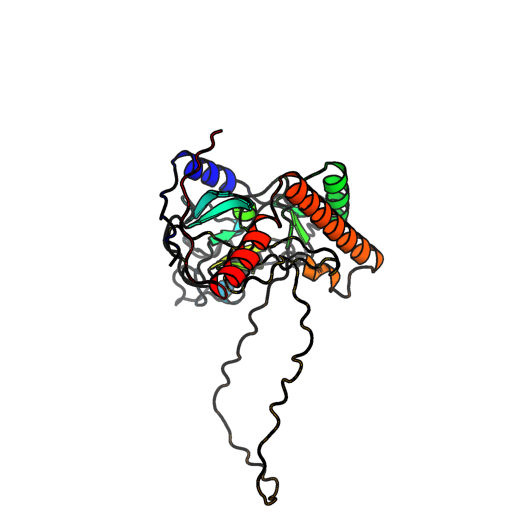17.461 1.00 86.75 131 LYS A CA 1
ATOM 1035 C C . LYS A 1 131 ? -4.292 14.153 16.919 1.00 86.75 131 LYS A C 1
ATOM 1037 O O . LYS A 1 131 ? -5.350 14.730 17.135 1.00 86.75 131 LYS A O 1
ATOM 1042 N N . TYR A 1 132 ? -4.245 13.013 16.235 1.00 84.06 132 TYR A N 1
ATOM 1043 C CA . TYR A 1 132 ? -5.426 12.313 15.721 1.00 84.06 132 TYR A CA 1
ATOM 1044 C C . TYR A 1 132 ? -6.360 11.871 16.838 1.00 84.06 132 TYR A C 1
ATOM 1046 O O . TYR A 1 132 ? -7.578 11.904 16.672 1.00 84.06 132 TYR A O 1
ATOM 1054 N N . GLU A 1 133 ? -5.794 11.498 17.982 1.00 74.19 133 GLU A N 1
ATOM 1055 C CA . GLU A 1 133 ? -6.556 11.229 19.187 1.00 74.19 133 GLU A CA 1
ATOM 1056 C C . GLU A 1 133 ? -7.260 12.499 19.695 1.00 74.19 133 GLU A C 1
ATOM 1058 O O . GLU A 1 133 ? -8.463 12.454 19.949 1.00 74.19 133 GLU A O 1
ATOM 1063 N N . GLY A 1 134 ? -6.565 13.636 19.783 1.00 74.38 134 GLY A N 1
ATOM 1064 C CA . GLY A 1 134 ? -7.170 14.918 20.168 1.00 74.38 134 GLY A CA 1
ATOM 1065 C C . GLY A 1 134 ? -8.245 15.420 19.193 1.00 74.38 134 GLY A C 1
ATOM 1066 O O . GLY A 1 134 ? -9.252 15.973 19.618 1.00 74.38 134 GLY A O 1
ATOM 1067 N N . GLU A 1 135 ? -8.068 15.178 17.893 1.00 85.50 135 GLU A N 1
ATOM 1068 C CA . GLU A 1 135 ? -9.016 15.551 16.830 1.00 85.50 135 GLU A CA 1
ATOM 1069 C C . GLU A 1 135 ? -10.208 14.587 16.690 1.00 85.50 135 GLU A C 1
ATOM 1071 O O . GLU A 1 135 ? -11.127 14.857 15.919 1.00 85.50 135 GLU A O 1
ATOM 1076 N N . GLY A 1 136 ? -10.191 13.434 17.367 1.00 76.38 136 GLY A N 1
ATOM 1077 C CA . GLY A 1 136 ? -11.241 12.421 17.222 1.00 76.38 136 GLY A CA 1
ATOM 1078 C C . GLY A 1 136 ? -11.247 11.708 15.862 1.00 76.38 136 GLY A C 1
ATOM 1079 O O . GLY A 1 136 ? -12.297 11.253 15.411 1.00 76.38 136 GLY A O 1
ATOM 1080 N N . VAL A 1 137 ? -10.092 11.586 15.198 1.00 75.69 137 VAL A N 1
ATOM 1081 C CA . VAL A 1 137 ? -9.970 10.876 13.914 1.00 75.69 137 VAL A CA 1
ATOM 1082 C C . VAL A 1 137 ? -10.308 9.392 14.088 1.00 75.69 137 VAL A C 1
ATOM 1084 O O . VAL A 1 137 ? -9.657 8.671 14.842 1.00 75.69 137 VAL A O 1
ATOM 1087 N N . GLU A 1 138 ? -11.310 8.920 13.346 1.00 70.00 138 GLU A N 1
ATOM 1088 C CA . GLU A 1 138 ? -11.874 7.567 13.499 1.00 70.00 138 GLU A CA 1
ATOM 1089 C C . GLU A 1 138 ? -11.048 6.460 12.837 1.00 70.00 138 GLU A C 1
ATOM 1091 O O . GLU A 1 138 ? -11.056 5.308 13.281 1.00 70.00 138 GLU A O 1
ATOM 1096 N N . HIS A 1 139 ? -10.330 6.801 11.767 1.00 75.44 139 HIS A N 1
ATOM 1097 C CA . HIS A 1 139 ? -9.529 5.864 10.990 1.00 75.44 139 HIS A CA 1
ATOM 1098 C C . HIS A 1 139 ? -8.161 6.467 10.690 1.00 75.44 139 HIS A C 1
ATOM 1100 O O . HIS A 1 139 ? -8.073 7.514 10.049 1.00 75.44 139 HIS A O 1
ATOM 1106 N N . SER A 1 140 ? -7.100 5.786 11.121 1.00 78.56 140 SER A N 1
ATOM 1107 C CA . SER A 1 140 ? -5.718 6.094 10.753 1.00 78.56 140 SER A CA 1
ATOM 1108 C C . SER A 1 140 ? -5.142 4.978 9.877 1.00 78.56 140 SER A C 1
ATOM 1110 O O . SER A 1 140 ? -5.414 3.794 10.087 1.00 78.56 140 SER A O 1
ATOM 1112 N N . TYR A 1 141 ? -4.362 5.356 8.861 1.00 87.50 141 TYR A N 1
ATOM 1113 C CA . TYR A 1 141 ? -3.870 4.439 7.825 1.00 87.50 141 TYR A CA 1
ATOM 1114 C C . TYR A 1 141 ? -2.350 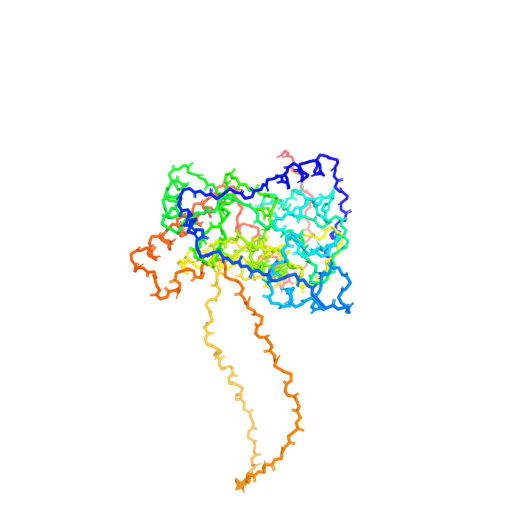4.482 7.765 1.00 87.50 141 TYR A C 1
ATOM 1116 O O . TYR A 1 141 ? -1.758 5.171 6.935 1.00 87.50 141 TYR A O 1
ATOM 1124 N N . LEU A 1 142 ? -1.720 3.765 8.685 1.00 87.12 142 LEU A N 1
ATOM 1125 C CA . LEU A 1 142 ? -0.294 3.869 8.943 1.00 87.12 142 LEU A CA 1
ATOM 1126 C C . LEU A 1 142 ? 0.408 2.538 8.628 1.00 87.12 142 LEU A C 1
ATOM 1128 O O . LEU A 1 142 ? 0.069 1.495 9.190 1.00 87.12 142 LEU A O 1
ATOM 1132 N N . PHE A 1 143 ? 1.414 2.579 7.755 1.00 88.44 143 PHE A N 1
ATOM 1133 C CA . PHE A 1 143 ? 2.213 1.418 7.356 1.00 88.44 143 PHE A CA 1
ATOM 1134 C C . PHE A 1 143 ? 3.689 1.605 7.683 1.00 88.44 143 PHE A C 1
ATOM 1136 O O . PHE A 1 143 ? 4.267 2.647 7.396 1.00 88.44 143 PHE A O 1
ATOM 1143 N N . GLU A 1 144 ? 4.339 0.576 8.227 1.00 88.12 144 GLU A N 1
ATOM 1144 C CA . GLU A 1 144 ? 5.790 0.613 8.411 1.00 88.12 144 GLU A CA 1
ATOM 1145 C C . GLU A 1 144 ? 6.516 0.473 7.063 1.00 88.12 144 GLU A C 1
ATOM 1147 O O . GLU A 1 144 ? 6.293 -0.471 6.300 1.00 88.12 144 GLU A O 1
ATOM 1152 N N . CYS A 1 145 ? 7.438 1.399 6.804 1.00 89.62 145 CYS A N 1
ATOM 1153 C CA . CYS A 1 145 ? 8.205 1.540 5.568 1.00 89.62 145 CYS A CA 1
ATOM 1154 C C . CYS A 1 145 ? 9.715 1.476 5.849 1.00 89.62 145 CYS A C 1
ATOM 1156 O O . CYS A 1 145 ? 10.485 2.378 5.506 1.00 89.62 145 CYS A O 1
ATOM 1158 N N . GLY A 1 146 ? 10.153 0.408 6.522 1.00 89.75 146 GLY A N 1
ATOM 1159 C CA . GLY A 1 146 ? 11.530 0.239 6.987 1.00 89.75 146 GLY A CA 1
ATOM 1160 C C . GLY A 1 146 ? 11.800 1.031 8.271 1.00 89.75 146 GLY A C 1
ATOM 1161 O O . GLY A 1 146 ? 11.260 0.711 9.327 1.00 89.75 146 GLY A O 1
ATOM 1162 N N . LYS A 1 147 ? 12.654 2.059 8.215 1.00 89.31 147 LYS A N 1
ATOM 1163 C CA . LYS A 1 147 ? 12.846 2.975 9.361 1.00 89.31 147 LYS A CA 1
ATOM 1164 C C . LYS A 1 147 ? 11.775 4.063 9.471 1.00 89.31 147 LYS A C 1
ATOM 1166 O O . LYS A 1 147 ? 11.740 4.749 10.481 1.00 89.31 147 LYS A O 1
ATOM 1171 N N . PHE A 1 148 ? 10.914 4.198 8.473 1.00 92.56 148 PHE A N 1
ATOM 1172 C CA . PHE A 1 148 ? 9.902 5.247 8.399 1.00 92.56 148 PHE A CA 1
ATOM 1173 C C . PHE A 1 148 ? 8.498 4.664 8.534 1.00 92.56 148 PHE A C 1
ATOM 1175 O O . PHE A 1 148 ? 8.317 3.443 8.556 1.00 92.56 148 PHE A O 1
ATOM 1182 N N . VAL A 1 149 ? 7.505 5.543 8.578 1.00 91.62 149 VAL A N 1
ATOM 1183 C CA . VAL A 1 149 ? 6.086 5.201 8.484 1.00 91.62 149 VAL A CA 1
ATOM 1184 C C . VAL A 1 149 ? 5.499 5.924 7.275 1.00 91.62 149 VAL A C 1
ATOM 1186 O O . VAL A 1 149 ? 5.825 7.080 7.026 1.00 91.62 149 VAL A O 1
ATOM 1189 N N . CYS A 1 150 ? 4.663 5.242 6.501 1.00 93.75 150 CYS A N 1
ATOM 1190 C CA . CYS A 1 150 ? 3.799 5.865 5.512 1.00 93.75 150 CYS A CA 1
ATOM 1191 C C . CYS A 1 150 ? 2.417 6.090 6.126 1.00 93.75 150 CYS A C 1
ATOM 1193 O O . CYS A 1 150 ? 1.724 5.135 6.474 1.00 93.75 150 CYS A O 1
ATOM 1195 N N . ASP A 1 151 ? 2.032 7.354 6.242 1.00 94.00 151 ASP A N 1
ATOM 1196 C CA . ASP A 1 151 ? 0.761 7.809 6.778 1.00 94.00 151 ASP A CA 1
ATOM 1197 C C . ASP A 1 151 ? -0.170 8.261 5.649 1.00 94.00 151 ASP A C 1
ATOM 1199 O O . ASP A 1 151 ? 0.064 9.273 4.992 1.00 94.00 151 ASP A O 1
ATOM 1203 N N . SER A 1 152 ? -1.234 7.490 5.422 1.00 93.44 152 SER A N 1
ATOM 1204 C CA . SER A 1 152 ? -2.275 7.770 4.425 1.00 93.44 152 SER A CA 1
ATOM 1205 C C . SER A 1 152 ? -3.556 8.359 5.011 1.00 93.44 152 SER A C 1
ATOM 1207 O O . SER A 1 152 ? -4.577 8.438 4.320 1.00 93.44 152 SER A O 1
ATOM 1209 N N . THR A 1 153 ? -3.525 8.760 6.287 1.00 88.50 153 THR A N 1
ATOM 1210 C CA . THR A 1 153 ? -4.692 9.244 7.041 1.00 88.50 153 THR A CA 1
ATOM 1211 C C . THR A 1 153 ? -5.317 10.464 6.379 1.00 88.50 153 THR A C 1
ATOM 1213 O O . THR A 1 153 ? -6.507 10.463 6.060 1.00 88.50 153 THR A O 1
ATOM 1216 N N . LYS A 1 154 ? -4.501 11.484 6.099 1.00 91.56 154 LYS A N 1
ATOM 1217 C CA . LYS A 1 154 ? -4.951 12.728 5.454 1.00 91.56 154 LYS A CA 1
ATOM 1218 C C . LYS A 1 154 ? -4.511 12.827 3.986 1.00 91.56 154 LYS A C 1
ATOM 1220 O O . LYS A 1 154 ? -5.235 13.404 3.180 1.00 91.56 154 LYS A O 1
ATOM 1225 N N . HIS A 1 155 ? -3.384 12.214 3.614 1.00 94.19 155 HIS A N 1
ATOM 1226 C CA . HIS A 1 155 ? -2.819 12.240 2.257 1.00 94.19 155 HIS A CA 1
ATOM 1227 C C . HIS A 1 155 ? -2.391 10.838 1.835 1.00 94.19 155 HIS A C 1
ATOM 1229 O O . HIS A 1 155 ? -1.476 10.293 2.433 1.00 94.19 155 HIS A O 1
ATOM 1235 N N . GLY A 1 156 ? -3.021 10.261 0.812 1.00 92.94 156 GLY A N 1
ATOM 1236 C CA . GLY A 1 156 ? -2.681 8.926 0.318 1.00 92.94 156 GLY A CA 1
ATOM 1237 C C . GLY A 1 156 ? -3.699 8.367 -0.671 1.00 92.94 156 GLY A C 1
ATOM 1238 O O . GLY A 1 156 ? -4.777 8.948 -0.854 1.00 92.94 156 GLY A O 1
ATOM 1239 N N . ASN A 1 157 ? -3.350 7.260 -1.327 1.00 95.06 157 ASN A N 1
ATOM 1240 C CA . ASN A 1 157 ? -4.164 6.685 -2.401 1.00 95.06 157 ASN A CA 1
ATOM 1241 C C . ASN A 1 157 ? -5.298 5.764 -1.915 1.00 95.06 157 ASN A C 1
ATOM 1243 O O . ASN A 1 157 ? -5.632 5.704 -0.731 1.00 95.06 157 ASN A O 1
ATOM 1247 N N . ALA A 1 158 ? -5.931 5.063 -2.861 1.00 95.19 158 ALA A N 1
ATOM 1248 C CA . ALA A 1 158 ? -7.059 4.170 -2.606 1.00 95.19 158 ALA A CA 1
ATOM 1249 C C . ALA A 1 158 ? -6.719 2.994 -1.673 1.00 95.19 158 ALA A C 1
ATOM 1251 O O . ALA A 1 158 ? -7.626 2.428 -1.069 1.00 95.19 158 ALA A O 1
ATOM 1252 N N . GLY A 1 159 ? -5.436 2.650 -1.502 1.00 93.56 159 GLY A N 1
ATOM 1253 C CA . GLY A 1 159 ? -5.004 1.541 -0.651 1.00 93.56 159 GLY A CA 1
ATOM 1254 C C . GLY A 1 159 ? -5.490 1.638 0.796 1.00 93.56 159 GLY A C 1
ATOM 1255 O O . GLY A 1 159 ? -5.646 0.614 1.454 1.00 93.56 159 GLY A O 1
ATOM 1256 N N . LYS A 1 160 ? -5.803 2.845 1.284 1.00 92.06 160 LYS A N 1
ATOM 1257 C CA . LYS A 1 160 ? -6.368 3.056 2.625 1.00 92.06 160 LYS A CA 1
ATOM 1258 C C . LYS A 1 160 ? -7.747 2.420 2.846 1.00 92.06 160 LYS A C 1
ATOM 1260 O O . LYS A 1 160 ? -8.156 2.271 3.986 1.00 92.06 160 LYS A O 1
ATOM 1265 N N . PHE A 1 161 ? -8.450 2.036 1.778 1.00 93.88 161 PHE A N 1
ATOM 1266 C CA . PHE A 1 161 ? -9.748 1.352 1.851 1.00 93.88 161 PHE A CA 1
ATOM 1267 C C . PHE A 1 161 ? -9.632 -0.181 1.830 1.00 93.88 161 PHE A C 1
ATOM 1269 O O . PHE A 1 161 ? -10.646 -0.869 1.760 1.00 93.88 161 PHE A O 1
ATOM 1276 N N . ALA A 1 162 ? -8.419 -0.745 1.851 1.00 93.81 162 ALA A N 1
ATOM 1277 C CA . ALA A 1 162 ? -8.236 -2.190 1.961 1.00 93.81 162 ALA A CA 1
ATOM 1278 C C . ALA A 1 162 ? -8.575 -2.655 3.383 1.00 93.81 162 ALA A C 1
ATOM 1280 O O . ALA A 1 162 ? -7.780 -2.451 4.296 1.00 93.81 162 ALA A O 1
ATOM 1281 N N . ASN A 1 163 ? -9.731 -3.293 3.565 1.00 91.81 163 ASN A N 1
ATOM 1282 C CA . ASN A 1 163 ? -10.215 -3.727 4.875 1.00 91.81 163 ASN A CA 1
ATOM 1283 C C . ASN A 1 163 ? -9.457 -4.933 5.448 1.00 91.81 163 ASN A C 1
ATOM 1285 O O . ASN A 1 163 ? -8.740 -5.653 4.745 1.00 91.81 163 ASN A O 1
ATOM 1289 N N . ASN A 1 164 ? -9.681 -5.192 6.741 1.00 89.88 164 ASN A N 1
ATOM 1290 C CA . ASN A 1 164 ? -9.197 -6.399 7.399 1.00 89.88 164 ASN A CA 1
ATOM 1291 C C . ASN A 1 164 ? -10.026 -7.638 7.037 1.00 89.88 164 ASN A C 1
ATOM 1293 O O . ASN A 1 164 ? -11.250 -7.625 7.173 1.00 89.88 164 ASN A O 1
ATOM 1297 N N . SER A 1 165 ? -9.348 -8.751 6.749 1.00 88.75 165 SER A N 1
ATOM 1298 C CA . SER A 1 165 ? -9.951 -10.087 6.804 1.00 88.75 165 SER A CA 1
ATOM 1299 C C . SER A 1 165 ? -9.062 -11.097 7.532 1.00 88.75 165 SER A C 1
ATOM 1301 O O . SER A 1 165 ? -7.834 -11.098 7.396 1.00 88.75 165 SER A O 1
ATOM 1303 N N . CYS A 1 166 ? -9.687 -12.001 8.296 1.00 86.50 166 CYS A N 1
ATOM 1304 C CA . CYS A 1 166 ? -9.003 -13.171 8.850 1.00 86.50 166 CYS A CA 1
ATOM 1305 C C . CYS A 1 166 ? -8.545 -14.129 7.733 1.00 86.50 166 CYS A C 1
ATOM 1307 O O . CYS A 1 166 ? -7.523 -14.795 7.900 1.00 86.50 166 CYS A O 1
ATOM 1309 N N . ASN A 1 167 ? -9.205 -14.109 6.572 1.00 88.25 167 ASN A N 1
ATOM 1310 C CA . ASN A 1 167 ? -8.841 -14.832 5.353 1.00 88.25 167 ASN A CA 1
ATOM 1311 C C . ASN A 1 167 ? -8.433 -13.858 4.228 1.00 88.25 167 ASN A C 1
ATOM 1313 O O . ASN A 1 167 ? -8.979 -13.873 3.126 1.00 88.25 167 ASN A O 1
ATOM 1317 N N . ALA A 1 168 ? -7.502 -12.952 4.537 1.00 92.50 168 ALA A N 1
ATOM 1318 C CA . ALA A 1 168 ? -7.041 -11.930 3.601 1.00 92.50 168 ALA A CA 1
ATOM 1319 C C . ALA A 1 168 ? -6.527 -12.518 2.275 1.00 92.50 168 ALA A C 1
ATOM 1321 O O . ALA A 1 168 ? -5.771 -13.491 2.265 1.00 92.50 168 ALA A O 1
ATOM 1322 N N . ASN A 1 169 ? -6.892 -11.877 1.164 1.00 95.88 169 ASN A N 1
ATOM 1323 C CA . ASN A 1 169 ? -6.500 -12.278 -0.189 1.00 95.88 169 ASN A CA 1
ATOM 1324 C C . ASN A 1 169 ? -5.347 -11.444 -0.769 1.00 95.88 169 ASN A C 1
ATOM 1326 O O . ASN A 1 169 ? -4.823 -11.796 -1.824 1.00 95.88 169 ASN A O 1
ATOM 1330 N N . MET A 1 170 ? -4.895 -10.400 -0.069 1.00 96.00 170 MET A N 1
ATOM 1331 C CA . MET A 1 170 ? -3.693 -9.640 -0.403 1.00 96.00 170 MET A CA 1
ATOM 1332 C C . MET A 1 170 ? -2.635 -9.692 0.705 1.00 96.00 170 MET A C 1
ATOM 1334 O O . MET A 1 170 ? -2.912 -9.861 1.898 1.00 96.00 170 MET A O 1
ATOM 1338 N N . HIS A 1 171 ? -1.392 -9.458 0.304 1.00 91.31 171 HIS A N 1
ATOM 1339 C CA . HIS A 1 171 ? -0.253 -9.208 1.172 1.00 91.31 171 HIS A CA 1
ATOM 1340 C C . HIS A 1 171 ? 0.279 -7.796 0.951 1.00 91.31 171 HIS A C 1
ATOM 1342 O O . HIS A 1 171 ? 0.445 -7.365 -0.183 1.00 91.31 171 HIS A O 1
ATOM 1348 N N . ALA A 1 172 ? 0.604 -7.096 2.037 1.00 90.75 172 ALA A N 1
ATOM 1349 C CA . ALA A 1 172 ? 1.404 -5.880 1.978 1.00 90.75 172 ALA A CA 1
ATOM 1350 C C . ALA A 1 172 ? 2.888 -6.266 2.044 1.00 90.75 172 ALA A C 1
ATOM 1352 O O . ALA A 1 172 ? 3.351 -6.815 3.041 1.00 90.75 172 ALA A O 1
ATOM 1353 N N . VAL A 1 173 ? 3.632 -6.026 0.969 1.00 92.06 173 VAL A N 1
ATOM 1354 C CA . VAL A 1 173 ? 5.029 -6.438 0.809 1.00 92.06 173 VAL A CA 1
ATOM 1355 C C . VAL A 1 173 ? 5.919 -5.204 0.743 1.00 92.06 173 VAL A C 1
ATOM 1357 O O . VAL A 1 173 ? 5.624 -4.247 0.033 1.00 92.06 173 VAL A O 1
ATOM 1360 N N . GLN A 1 174 ? 7.032 -5.227 1.474 1.00 94.44 174 GLN A N 1
ATOM 1361 C CA . GLN A 1 174 ? 8.027 -4.158 1.457 1.00 94.44 174 GLN A CA 1
ATOM 1362 C C . GLN A 1 174 ? 9.017 -4.319 0.300 1.00 94.44 174 GLN A C 1
ATOM 1364 O O . GLN A 1 174 ? 9.603 -5.387 0.119 1.00 94.44 174 GLN A O 1
ATOM 1369 N N . TRP A 1 175 ? 9.254 -3.226 -0.423 1.00 96.81 175 TRP A N 1
ATOM 1370 C CA . TRP A 1 175 ? 10.153 -3.143 -1.570 1.00 96.81 175 TRP A CA 1
ATOM 1371 C C . TRP A 1 175 ? 11.233 -2.086 -1.357 1.00 96.81 175 TRP A C 1
ATOM 1373 O O . TRP A 1 175 ? 10.989 -1.025 -0.781 1.00 96.81 175 TRP A O 1
ATOM 1383 N N . LYS A 1 176 ? 12.448 -2.353 -1.841 1.00 97.12 176 LYS A N 1
ATOM 1384 C CA . LYS A 1 176 ? 13.482 -1.316 -1.955 1.00 97.12 176 LYS A CA 1
ATOM 1385 C C . LYS A 1 176 ? 13.175 -0.453 -3.175 1.00 97.12 176 LYS A C 1
ATOM 1387 O O . LYS A 1 176 ? 13.024 -0.983 -4.273 1.00 97.12 176 LYS A O 1
ATOM 1392 N N . ILE A 1 177 ? 13.092 0.858 -2.980 1.00 96.19 177 ILE A N 1
ATOM 1393 C CA . ILE A 1 177 ? 12.716 1.810 -4.030 1.00 96.19 177 ILE A CA 1
ATOM 1394 C C . ILE A 1 177 ? 13.971 2.516 -4.535 1.00 96.19 177 ILE A C 1
ATOM 1396 O O . ILE A 1 177 ? 14.815 2.947 -3.742 1.00 96.19 177 ILE A O 1
ATOM 1400 N N . HIS A 1 178 ? 14.130 2.586 -5.855 1.00 95.75 178 HIS A N 1
ATOM 1401 C CA . HIS A 1 178 ? 15.315 3.184 -6.457 1.00 95.75 178 HIS A CA 1
ATOM 1402 C C . HIS A 1 178 ? 15.391 4.673 -6.094 1.00 95.75 178 HIS A C 1
ATOM 1404 O O . HIS A 1 178 ? 14.378 5.366 -6.094 1.00 95.75 178 HIS A O 1
ATOM 1410 N N . ASN A 1 179 ? 16.596 5.169 -5.817 1.00 93.94 179 ASN A N 1
ATOM 1411 C CA . ASN A 1 179 ? 16.856 6.568 -5.474 1.00 93.94 179 ASN A CA 1
ATOM 1412 C C . ASN A 1 179 ? 16.100 7.073 -4.230 1.00 93.94 179 ASN A C 1
ATOM 1414 O O . ASN A 1 179 ? 15.729 8.238 -4.159 1.00 93.94 179 ASN A O 1
ATOM 1418 N N . THR A 1 180 ? 15.890 6.201 -3.243 1.00 93.75 180 THR A N 1
ATOM 1419 C CA . THR A 1 180 ? 15.348 6.563 -1.919 1.00 93.75 180 THR A CA 1
ATOM 1420 C C . THR A 1 180 ? 16.339 6.195 -0.818 1.00 93.75 180 THR A C 1
ATOM 1422 O O . THR A 1 180 ? 17.302 5.471 -1.080 1.00 93.75 180 THR A O 1
ATOM 1425 N N . ASN A 1 181 ? 16.137 6.667 0.414 1.00 93.75 181 ASN A N 1
ATOM 1426 C CA . ASN A 1 181 ? 16.996 6.335 1.551 1.00 93.75 181 ASN A CA 1
ATOM 1427 C C . ASN A 1 181 ? 17.112 4.803 1.680 1.00 93.75 181 ASN A C 1
ATOM 1429 O O . ASN A 1 181 ? 16.116 4.083 1.641 1.00 93.75 181 ASN A O 1
ATOM 1433 N N . ARG A 1 182 ? 18.325 4.268 1.871 1.00 93.19 182 ARG A N 1
ATOM 1434 C CA . ARG A 1 182 ? 18.573 2.815 2.018 1.00 93.19 182 ARG A CA 1
ATOM 1435 C C . ARG A 1 182 ? 17.765 2.141 3.125 1.00 93.19 182 ARG A C 1
ATOM 1437 O O . ARG A 1 182 ? 17.610 0.917 3.102 1.00 93.19 182 ARG A O 1
ATOM 1444 N N . SER A 1 183 ? 17.276 2.905 4.093 1.00 92.31 183 SER A N 1
ATOM 1445 C CA . SER A 1 183 ? 16.429 2.444 5.192 1.00 92.31 183 SER A CA 1
ATOM 1446 C C . SER A 1 183 ? 14.930 2.514 4.887 1.00 92.31 183 SER A C 1
ATOM 1448 O O . SER A 1 183 ? 14.143 1.957 5.651 1.00 92.31 183 SER A O 1
ATOM 1450 N N . TYR A 1 184 ? 14.529 3.166 3.795 1.00 93.44 184 TYR A N 1
ATOM 1451 C CA . TYR A 1 184 ? 13.148 3.234 3.337 1.00 93.44 184 TYR A CA 1
ATOM 1452 C C . TYR A 1 184 ? 12.739 1.953 2.606 1.00 93.44 184 TYR A C 1
ATOM 1454 O O . TYR A 1 184 ? 13.520 1.344 1.865 1.00 93.44 184 TYR A O 1
ATOM 1462 N N . ARG A 1 185 ? 11.502 1.518 2.837 1.00 94.56 185 ARG A N 1
ATOM 1463 C CA . ARG A 1 185 ? 10.870 0.409 2.121 1.00 94.56 185 ARG A CA 1
ATOM 1464 C C . ARG A 1 185 ? 9.467 0.823 1.699 1.00 94.56 185 ARG A C 1
ATOM 1466 O O . ARG A 1 185 ? 8.616 1.017 2.559 1.00 94.56 185 ARG A O 1
ATOM 1473 N N . GLY A 1 186 ? 9.222 0.933 0.399 1.00 94.75 186 GLY A N 1
ATOM 1474 C CA . GLY A 1 186 ? 7.879 1.185 -0.118 1.00 94.75 186 GLY A CA 1
ATOM 1475 C C . GLY A 1 186 ? 6.972 -0.025 0.110 1.00 94.75 186 GLY A C 1
ATOM 1476 O O . GLY A 1 186 ? 7.464 -1.152 0.171 1.00 94.75 186 GLY A O 1
ATOM 1477 N N . VAL A 1 187 ? 5.666 0.190 0.257 1.00 94.75 187 VAL A N 1
ATOM 1478 C CA . VAL A 1 187 ? 4.693 -0.885 0.511 1.00 94.75 187 VAL A CA 1
ATOM 1479 C C . VAL A 1 187 ? 3.889 -1.155 -0.754 1.00 94.75 187 VAL A C 1
ATOM 1481 O O . VAL A 1 187 ? 3.361 -0.239 -1.372 1.00 94.75 187 VAL A O 1
ATOM 1484 N N . VAL A 1 188 ? 3.801 -2.421 -1.146 1.00 95.12 188 VAL A N 1
ATOM 1485 C CA . VAL A 1 188 ? 3.092 -2.881 -2.344 1.00 95.12 188 VAL A CA 1
ATOM 1486 C C . VAL A 1 188 ? 2.056 -3.904 -1.920 1.00 95.12 188 VAL A C 1
ATOM 1488 O O . VAL A 1 188 ? 2.396 -4.853 -1.219 1.00 95.12 188 VAL A O 1
ATOM 1491 N N . PHE A 1 189 ? 0.806 -3.732 -2.333 1.00 95.56 189 PHE A N 1
ATOM 1492 C CA . PHE A 1 189 ? -0.205 -4.769 -2.160 1.00 95.56 189 PHE A CA 1
ATOM 1493 C C . PHE A 1 189 ? -0.104 -5.763 -3.311 1.00 95.56 189 PHE A C 1
ATOM 1495 O O . PHE A 1 189 ? -0.150 -5.374 -4.478 1.00 95.56 189 PHE A O 1
ATOM 1502 N N . THR A 1 190 ? 0.046 -7.035 -2.966 1.00 95.44 190 THR A N 1
ATOM 1503 C CA . THR A 1 190 ? 0.241 -8.155 -3.887 1.00 95.44 190 THR A CA 1
ATOM 1504 C C . THR A 1 190 ? -0.818 -9.218 -3.625 1.00 95.44 190 THR A C 1
ATOM 1506 O O . THR A 1 190 ? -1.133 -9.492 -2.466 1.00 95.44 190 THR A O 1
ATOM 1509 N N . ALA A 1 191 ? -1.371 -9.821 -4.673 1.00 96.88 191 ALA A N 1
ATOM 1510 C CA . ALA A 1 191 ? -2.344 -10.900 -4.545 1.00 96.88 191 ALA A CA 1
ATOM 1511 C C . ALA A 1 191 ? -1.713 -12.150 -3.899 1.00 96.88 191 ALA A C 1
ATOM 1513 O O . ALA A 1 191 ? -0.683 -12.643 -4.347 1.00 96.88 191 ALA A O 1
ATOM 1514 N N . ALA A 1 192 ? -2.332 -12.684 -2.844 1.00 95.06 192 ALA A N 1
ATOM 1515 C CA . ALA A 1 192 ? -1.861 -13.883 -2.134 1.00 95.06 192 ALA A CA 1
ATOM 1516 C C . ALA A 1 192 ? -2.312 -15.201 -2.798 1.00 95.06 192 ALA A C 1
ATOM 1518 O O . ALA A 1 192 ? -1.748 -16.278 -2.560 1.00 95.06 192 ALA A O 1
ATOM 1519 N N . ARG A 1 193 ? -3.365 -15.101 -3.609 1.00 96.44 193 ARG A N 1
ATOM 1520 C CA . ARG A 1 193 ? -4.020 -16.145 -4.402 1.00 96.44 193 ARG A CA 1
ATOM 1521 C C . ARG A 1 193 ? -4.659 -15.488 -5.623 1.00 96.44 193 ARG A C 1
ATOM 1523 O O . ARG A 1 193 ? -4.720 -14.264 -5.673 1.00 96.44 193 ARG A O 1
ATOM 1530 N N . ASP A 1 194 ? -5.207 -16.285 -6.528 1.00 97.62 194 ASP A N 1
ATOM 1531 C CA . ASP A 1 194 ? -6.096 -15.759 -7.560 1.00 97.62 194 ASP A CA 1
ATOM 1532 C C . ASP A 1 194 ? -7.344 -15.139 -6.911 1.00 97.62 194 ASP A C 1
ATOM 1534 O O . ASP A 1 194 ? -7.930 -15.702 -5.974 1.00 97.62 194 ASP A O 1
ATOM 1538 N N . ILE A 1 195 ? -7.731 -13.962 -7.395 1.00 97.12 195 ILE A N 1
ATOM 1539 C CA . ILE A 1 195 ? -8.863 -13.172 -6.913 1.00 97.12 195 ILE A CA 1
ATOM 1540 C C . ILE A 1 195 ? -9.811 -12.953 -8.085 1.00 97.12 195 ILE A C 1
ATOM 1542 O O . ILE A 1 195 ? -9.430 -12.428 -9.133 1.00 97.12 195 ILE A O 1
ATOM 1546 N N . LYS A 1 196 ? -11.064 -13.357 -7.913 1.00 95.94 196 LYS A N 1
ATOM 1547 C CA . LYS A 1 196 ? -12.113 -13.184 -8.910 1.00 95.94 196 LYS A CA 1
ATOM 1548 C C . LYS A 1 196 ? -12.640 -11.755 -8.895 1.00 95.94 196 LYS A C 1
ATOM 1550 O O . LYS A 1 196 ? -12.677 -11.088 -7.860 1.00 95.94 196 LYS A O 1
ATOM 1555 N N . LYS A 1 197 ? -13.114 -11.309 -10.056 1.00 94.81 197 LYS A N 1
ATOM 1556 C CA . LYS A 1 197 ? -13.888 -10.073 -10.186 1.00 94.81 197 LYS A CA 1
ATOM 1557 C C . LYS A 1 197 ? -15.019 -10.029 -9.147 1.00 94.81 197 LYS A C 1
ATOM 1559 O O . LYS A 1 197 ? -15.718 -11.015 -8.946 1.00 94.81 197 LYS A O 1
ATOM 1564 N N . GLY A 1 198 ? -15.205 -8.873 -8.518 1.00 93.38 198 GLY A N 1
ATOM 1565 C CA . GLY A 1 198 ? -16.230 -8.627 -7.504 1.00 93.38 198 GLY A CA 1
ATOM 1566 C C . GLY A 1 198 ? -15.826 -9.003 -6.076 1.00 93.38 198 GLY A C 1
ATOM 1567 O O . GLY A 1 198 ? -16.493 -8.568 -5.141 1.00 93.38 198 GLY A O 1
ATOM 1568 N N . GLU A 1 199 ? -14.738 -9.752 -5.868 1.00 94.69 199 GLU A N 1
ATOM 1569 C CA . GLU A 1 199 ? -14.243 -10.023 -4.515 1.00 94.69 199 GLU A CA 1
ATOM 1570 C C . GLU A 1 199 ? -13.718 -8.745 -3.842 1.00 94.69 199 GLU A C 1
ATOM 1572 O O . GLU A 1 199 ? -13.071 -7.906 -4.475 1.00 94.69 199 GLU A O 1
ATOM 1577 N N . GLU A 1 200 ? -13.954 -8.616 -2.534 1.00 95.12 200 GLU A N 1
ATOM 1578 C CA . GLU A 1 200 ? -13.339 -7.559 -1.732 1.00 95.12 200 GLU A CA 1
ATOM 1579 C C . GLU A 1 200 ? -11.844 -7.843 -1.545 1.00 95.12 200 GLU A C 1
ATOM 1581 O O . GLU A 1 200 ? -11.433 -8.933 -1.141 1.00 95.12 200 GLU A O 1
ATOM 1586 N N . LEU A 1 201 ? -11.017 -6.843 -1.818 1.00 96.38 201 LEU A N 1
ATOM 1587 C CA . LEU A 1 201 ? -9.578 -6.873 -1.636 1.00 96.38 201 LEU A CA 1
ATOM 1588 C C . LEU A 1 201 ? -9.243 -6.517 -0.187 1.00 96.38 201 LEU A C 1
ATOM 1590 O O . LEU A 1 201 ? -9.416 -5.378 0.255 1.00 96.38 201 LEU A O 1
ATOM 1594 N N . THR A 1 202 ? -8.733 -7.497 0.552 1.00 94.94 202 THR A N 1
ATOM 1595 C CA . THR A 1 202 ? -8.488 -7.390 1.992 1.00 94.94 202 THR A CA 1
ATOM 1596 C C . THR A 1 202 ? -7.061 -7.769 2.359 1.00 94.94 202 THR A C 1
ATOM 1598 O O . THR A 1 202 ? -6.418 -8.607 1.724 1.00 94.94 202 THR A O 1
ATOM 1601 N N . ILE A 1 203 ? -6.563 -7.156 3.428 1.00 91.12 203 ILE A N 1
ATOM 1602 C CA . ILE A 1 203 ? -5.264 -7.451 4.040 1.00 91.12 203 ILE A CA 1
ATOM 1603 C C . ILE A 1 203 ? -5.474 -7.873 5.491 1.00 91.12 203 ILE A C 1
ATOM 1605 O O . ILE A 1 203 ? -6.537 -7.662 6.065 1.00 91.12 203 ILE A O 1
ATOM 1609 N N . ARG A 1 204 ? -4.468 -8.473 6.124 1.00 86.12 204 ARG A N 1
ATOM 1610 C CA . ARG A 1 204 ? -4.541 -8.779 7.557 1.00 86.12 204 ARG A CA 1
ATOM 1611 C C . ARG A 1 204 ? -3.920 -7.641 8.367 1.00 86.12 204 ARG A C 1
ATOM 1613 O O . ARG A 1 204 ? -2.719 -7.406 8.256 1.00 86.12 204 ARG A O 1
ATOM 1620 N N . TYR A 1 205 ? -4.716 -6.968 9.201 1.00 79.94 205 TYR A N 1
ATOM 1621 C CA . TYR A 1 205 ? -4.262 -5.811 9.983 1.00 79.94 205 TYR A CA 1
ATOM 1622 C C . TYR A 1 205 ? -3.339 -6.180 11.144 1.00 79.94 205 TYR A C 1
ATOM 1624 O O . TYR A 1 205 ? -2.435 -5.413 11.425 1.00 79.94 205 TYR A O 1
ATOM 1632 N N . ASN A 1 206 ? -3.494 -7.329 11.810 1.00 75.31 206 ASN A N 1
ATOM 1633 C CA . ASN A 1 206 ? -2.580 -7.784 12.876 1.00 75.31 206 ASN A CA 1
ATOM 1634 C C . ASN A 1 206 ? -2.232 -6.706 13.932 1.00 75.31 206 ASN A C 1
ATOM 1636 O O . ASN A 1 206 ? -1.055 -6.529 14.252 1.00 75.31 206 ASN A O 1
ATOM 1640 N N . PHE A 1 207 ? -3.212 -5.959 14.451 1.00 71.69 207 PHE A N 1
ATOM 1641 C CA . PHE A 1 207 ? -2.945 -4.890 15.425 1.00 71.69 207 PHE A CA 1
ATOM 1642 C C . PHE A 1 207 ? -2.234 -5.428 16.678 1.00 71.69 207 PHE A C 1
ATOM 1644 O O . PHE A 1 207 ? -2.720 -6.353 17.323 1.00 71.69 207 PHE A O 1
ATOM 1651 N N . ASP A 1 208 ? -1.085 -4.859 17.037 1.00 70.31 208 ASP A N 1
ATOM 1652 C CA . ASP A 1 208 ? -0.325 -5.233 18.241 1.00 70.31 208 ASP A CA 1
ATOM 1653 C C . ASP A 1 208 ? -0.609 -4.226 19.356 1.00 70.31 208 ASP A C 1
ATOM 1655 O O . ASP A 1 208 ? 0.173 -3.318 19.645 1.00 70.31 208 ASP A O 1
ATOM 1659 N N . CYS A 1 209 ? -1.798 -4.355 19.925 1.00 65.69 209 CYS A N 1
ATOM 1660 C CA . CYS A 1 209 ? -2.277 -3.544 21.033 1.00 65.69 209 CYS A CA 1
ATOM 1661 C C . CYS A 1 209 ? -2.245 -4.326 22.345 1.00 65.69 209 CYS A C 1
ATOM 1663 O O . CYS A 1 209 ? -1.799 -5.476 22.406 1.00 65.69 209 CYS A O 1
ATOM 1665 N N . ASP A 1 210 ? -2.736 -3.693 23.407 1.00 63.03 210 ASP A N 1
ATOM 1666 C CA . ASP A 1 210 ? -3.069 -4.410 24.629 1.00 63.03 210 ASP A CA 1
ATOM 1667 C C . ASP A 1 210 ? -4.070 -5.552 24.326 1.00 63.03 210 ASP A C 1
ATOM 1669 O O . ASP A 1 210 ? -5.097 -5.302 23.686 1.00 63.03 210 ASP A O 1
ATOM 1673 N N . PRO A 1 211 ? -3.803 -6.803 24.751 1.00 64.56 211 PRO A N 1
ATOM 1674 C CA . PRO A 1 211 ? -4.713 -7.931 24.541 1.00 64.56 211 PRO A CA 1
ATOM 1675 C C . PRO A 1 211 ? -6.105 -7.759 25.165 1.00 64.56 211 PRO A C 1
ATOM 1677 O O . PRO A 1 211 ? -7.049 -8.416 24.715 1.00 64.56 211 PRO A O 1
ATOM 1680 N N . SER A 1 212 ? -6.235 -6.915 26.195 1.00 61.38 212 SER A N 1
ATOM 1681 C CA . SER A 1 212 ? -7.519 -6.587 26.830 1.00 61.38 212 SER A CA 1
ATOM 1682 C C . SER A 1 212 ? -8.432 -5.766 25.916 1.00 61.38 212 SER A C 1
ATOM 1684 O O . SER A 1 212 ? -9.651 -5.801 26.068 1.00 61.38 212 SER A O 1
ATOM 1686 N N . VAL A 1 213 ? -7.864 -5.088 24.917 1.00 61.12 213 VAL A N 1
ATOM 1687 C CA . VAL A 1 213 ? -8.588 -4.191 24.020 1.00 61.12 213 VAL A CA 1
ATOM 1688 C C . VAL A 1 213 ? -8.796 -4.894 22.695 1.00 61.12 213 VAL A C 1
ATOM 1690 O O . VAL A 1 213 ? -7.891 -4.984 21.867 1.00 61.12 213 VAL A O 1
ATOM 1693 N N . LYS A 1 214 ? -10.000 -5.419 22.480 1.00 65.19 214 LYS A N 1
ATOM 1694 C CA . LYS A 1 214 ? -10.345 -6.165 21.269 1.00 65.19 214 LYS A CA 1
ATOM 1695 C C . LYS A 1 214 ? -11.259 -5.325 20.400 1.00 65.19 214 LYS A C 1
ATOM 1697 O O . LYS A 1 214 ? -12.401 -5.086 20.768 1.00 65.19 214 LYS A O 1
ATOM 1702 N N . ARG A 1 215 ? -10.788 -4.943 19.213 1.00 68.75 215 ARG A N 1
ATOM 1703 C CA . ARG A 1 215 ? -11.693 -4.427 18.182 1.00 68.75 215 ARG A CA 1
ATOM 1704 C C . ARG A 1 215 ? -12.293 -5.590 17.416 1.00 68.75 215 ARG A C 1
ATOM 1706 O O . ARG A 1 215 ? -11.548 -6.457 16.940 1.00 68.75 215 ARG A O 1
ATOM 1713 N N . VAL A 1 216 ? -13.620 -5.598 17.333 1.00 79.69 216 VAL A N 1
ATOM 1714 C CA . VAL A 1 216 ? -14.392 -6.654 16.676 1.00 79.69 216 VAL A CA 1
ATOM 1715 C C . VAL A 1 216 ? -13.992 -6.757 15.205 1.00 79.69 216 VAL A C 1
ATOM 1717 O O . VAL A 1 216 ? -13.872 -5.758 14.496 1.00 79.69 216 VAL A O 1
ATOM 1720 N N . CYS A 1 217 ? -13.742 -7.981 14.746 1.00 83.12 217 CYS A N 1
ATOM 1721 C CA . CYS A 1 217 ? -13.500 -8.260 13.338 1.00 83.12 217 CYS A CA 1
ATOM 1722 C C . CYS A 1 217 ? -14.832 -8.463 12.608 1.00 83.12 217 CYS A C 1
ATOM 1724 O O . CYS A 1 217 ? -15.574 -9.391 12.919 1.00 83.12 217 CYS A O 1
ATOM 1726 N N . LEU A 1 218 ? -15.091 -7.640 11.591 1.00 83.50 218 LEU A N 1
ATOM 1727 C CA . LEU A 1 218 ? -16.316 -7.669 10.783 1.00 83.50 218 LEU A CA 1
ATOM 1728 C C . LEU A 1 218 ? -16.109 -8.361 9.422 1.00 83.50 218 LEU A C 1
ATOM 1730 O O . LEU A 1 218 ? -16.774 -8.034 8.444 1.00 83.50 218 LEU A O 1
ATOM 1734 N N . CYS A 1 219 ? -15.144 -9.283 9.321 1.00 82.69 219 CYS A N 1
ATOM 1735 C CA . CYS A 1 219 ? -14.790 -9.894 8.033 1.00 82.69 219 CYS A CA 1
ATOM 1736 C C . CYS A 1 219 ? -15.785 -10.954 7.538 1.00 82.69 219 CYS A C 1
ATOM 1738 O O . CYS A 1 219 ? -15.810 -11.235 6.348 1.00 82.69 219 CYS A O 1
ATOM 1740 N N . GLY A 1 220 ? -16.589 -11.541 8.431 1.00 82.56 220 GLY A N 1
ATOM 1741 C CA . GLY A 1 220 ? -17.592 -12.553 8.076 1.00 82.56 220 GLY A CA 1
ATOM 1742 C C . GLY A 1 220 ? -17.042 -13.938 7.703 1.00 82.56 220 GLY A C 1
ATOM 1743 O O . GLY A 1 220 ? -17.826 -14.821 7.371 1.00 82.56 220 GLY A O 1
ATOM 1744 N N . GLU A 1 221 ? -15.726 -14.152 7.770 1.00 85.19 221 GLU A N 1
ATOM 1745 C CA . GLU A 1 221 ? -15.094 -15.435 7.440 1.00 85.19 221 GLU A CA 1
ATOM 1746 C C . GLU A 1 221 ? -15.404 -16.526 8.473 1.00 85.19 221 GLU A C 1
ATOM 1748 O O . GLU A 1 221 ? -15.443 -16.267 9.677 1.00 85.19 221 GLU A O 1
ATOM 1753 N N . LEU A 1 222 ? -15.530 -17.779 8.022 1.00 83.25 222 LEU A N 1
ATOM 1754 C CA . LEU A 1 222 ? -15.777 -18.927 8.911 1.00 83.25 222 LEU A CA 1
ATOM 1755 C C . LEU A 1 222 ? -14.639 -19.153 9.915 1.00 83.25 222 LEU A C 1
ATOM 1757 O O . LEU A 1 222 ? -14.871 -19.589 11.036 1.00 83.25 222 LEU A O 1
ATOM 1761 N N . ASN A 1 223 ? -13.405 -18.834 9.522 1.00 84.12 223 ASN A N 1
ATOM 1762 C CA . ASN A 1 223 ? -12.220 -18.917 10.374 1.00 84.12 223 ASN A CA 1
ATOM 1763 C C . ASN A 1 223 ? -11.909 -17.589 11.093 1.00 84.12 223 ASN A C 1
ATOM 1765 O O . ASN A 1 223 ? -10.762 -17.349 11.484 1.00 84.12 223 ASN A O 1
ATOM 1769 N N . CYS A 1 224 ? -12.897 -16.698 11.228 1.00 84.88 224 CYS A N 1
ATOM 1770 C CA . CYS A 1 224 ? -12.719 -15.415 11.891 1.00 84.88 224 CYS A CA 1
ATOM 1771 C C . CYS A 1 224 ? -12.335 -15.599 13.363 1.00 84.88 224 CYS A C 1
ATOM 1773 O O . CYS A 1 224 ? -12.945 -16.356 14.110 1.00 84.88 224 CYS A O 1
ATOM 1775 N N . THR A 1 225 ? -11.341 -14.836 13.805 1.00 84.25 225 THR A N 1
ATOM 1776 C CA . THR A 1 225 ? -10.810 -14.878 15.176 1.00 84.25 225 THR A CA 1
ATOM 1777 C C . THR A 1 225 ? -11.562 -13.941 16.122 1.00 84.25 225 THR A C 1
ATOM 1779 O O . THR A 1 225 ? -11.126 -13.716 17.248 1.00 84.25 225 THR A O 1
ATOM 1782 N N . GLY A 1 226 ? -12.644 -13.315 15.648 1.00 81.75 226 GLY A N 1
ATOM 1783 C CA . GLY A 1 226 ? -13.461 -12.344 16.382 1.00 81.75 226 GLY A CA 1
ATOM 1784 C C . GLY A 1 226 ? -12.810 -10.971 16.584 1.00 81.75 226 GLY A C 1
ATOM 1785 O O . GLY A 1 226 ? -13.510 -9.996 16.836 1.00 81.75 226 GLY A O 1
ATOM 1786 N N . THR A 1 227 ? -11.489 -10.849 16.420 1.00 81.12 227 THR A N 1
ATOM 1787 C CA . THR A 1 227 ? -10.742 -9.596 16.600 1.00 81.12 227 THR A CA 1
ATOM 1788 C C . THR A 1 227 ? -9.712 -9.354 15.498 1.00 81.12 227 THR A C 1
ATOM 1790 O O . THR A 1 227 ? -9.180 -10.299 14.918 1.00 81.12 227 THR A O 1
ATOM 1793 N N . MET A 1 228 ? -9.427 -8.078 15.218 1.00 78.56 228 MET A N 1
ATOM 1794 C CA . MET A 1 228 ? -8.383 -7.638 14.276 1.00 78.56 228 MET A CA 1
ATOM 1795 C C . MET A 1 228 ? -6.963 -7.636 14.877 1.00 78.56 228 MET A C 1
ATOM 1797 O O . MET A 1 228 ? -5.991 -7.284 14.199 1.00 78.56 228 MET A O 1
ATOM 1801 N N . ASN A 1 229 ? -6.835 -8.010 16.150 1.00 78.31 229 ASN A N 1
ATOM 1802 C CA . ASN A 1 229 ? -5.571 -8.010 16.873 1.00 78.31 229 ASN A CA 1
ATOM 1803 C C . ASN A 1 229 ? -4.648 -9.150 16.431 1.00 78.31 229 ASN A C 1
ATOM 1805 O O . ASN A 1 229 ? -5.077 -10.196 15.940 1.00 78.31 229 ASN A O 1
ATOM 1809 N N . LYS A 1 230 ? -3.349 -8.969 16.662 1.00 71.31 230 LYS A N 1
ATOM 1810 C CA . LYS A 1 230 ? -2.345 -10.010 16.486 1.00 71.31 230 LYS A CA 1
ATOM 1811 C C . LYS A 1 230 ? -2.607 -11.126 17.495 1.00 71.31 230 LYS A C 1
ATOM 1813 O O . LYS A 1 230 ? -2.577 -10.913 18.704 1.00 71.31 230 LYS A O 1
ATOM 1818 N N . ILE A 1 231 ? -2.827 -12.337 16.997 1.00 66.44 231 ILE A N 1
ATOM 1819 C CA . ILE A 1 231 ? -2.940 -13.517 17.853 1.00 66.44 231 ILE A CA 1
ATOM 1820 C C . ILE A 1 231 ? -1.539 -13.819 18.383 1.00 66.44 231 ILE A C 1
ATOM 1822 O O . ILE A 1 231 ? -0.617 -14.076 17.602 1.00 66.44 231 ILE A O 1
ATOM 1826 N N . ALA A 1 232 ? -1.358 -13.758 19.704 1.00 57.28 232 ALA A N 1
ATOM 1827 C CA . ALA A 1 232 ? -0.130 -14.228 20.325 1.00 57.28 232 ALA A CA 1
ATOM 1828 C C . ALA A 1 232 ? 0.056 -15.702 19.944 1.00 57.28 232 ALA A C 1
ATOM 1830 O O . ALA A 1 232 ? -0.853 -16.511 20.143 1.00 57.28 232 ALA A O 1
ATOM 1831 N N . GLN A 1 233 ? 1.222 -16.055 19.394 1.00 43.28 233 GLN A N 1
ATOM 1832 C CA . GLN A 1 233 ? 1.611 -17.454 19.229 1.00 43.28 233 GLN A CA 1
ATOM 1833 C C . GLN A 1 233 ? 1.853 -18.036 20.623 1.00 43.28 233 GLN A C 1
ATOM 1835 O O . GLN A 1 233 ? 2.986 -18.169 21.072 1.00 43.28 233 GLN A O 1
ATOM 1840 N N . SER A 1 234 ? 0.773 -18.321 21.347 1.00 37.00 234 SER A N 1
ATOM 1841 C CA . SER A 1 234 ? 0.842 -19.234 22.471 1.00 37.00 234 SER A CA 1
ATOM 1842 C C . SER A 1 234 ? 1.250 -20.583 21.891 1.00 37.00 234 SER A C 1
ATOM 1844 O O . SER A 1 234 ? 0.691 -21.059 20.901 1.00 37.00 234 SER A O 1
ATOM 1846 N N . SER A 1 235 ? 2.336 -21.107 22.446 1.00 31.00 235 SER A N 1
ATOM 1847 C CA . SER A 1 235 ? 2.921 -22.416 22.210 1.00 31.00 235 SER A CA 1
ATOM 1848 C C . SER A 1 235 ? 1.846 -23.425 21.839 1.00 31.00 235 SER A C 1
ATOM 1850 O O . SER A 1 235 ? 0.831 -23.491 22.530 1.00 31.00 235 SER A O 1
ATOM 1852 N N . LYS A 1 236 ? 2.079 -24.223 20.790 1.00 28.86 236 LYS A N 1
ATOM 1853 C CA . LYS A 1 236 ? 1.338 -25.465 20.549 1.00 28.86 236 LYS A CA 1
ATOM 1854 C C . LYS A 1 236 ? 1.200 -26.192 21.892 1.00 28.86 236 LYS A C 1
ATOM 1856 O O . LYS A 1 236 ? 2.157 -26.807 22.357 1.00 28.86 236 LYS A O 1
ATOM 1861 N N . ARG A 1 237 ? 0.054 -26.059 22.563 1.00 28.50 237 ARG A N 1
ATOM 1862 C CA . ARG A 1 237 ? -0.284 -26.922 23.685 1.00 28.50 237 ARG A CA 1
ATOM 1863 C C . ARG A 1 237 ? -0.572 -28.250 23.024 1.00 28.50 237 ARG A C 1
ATOM 1865 O O . ARG A 1 237 ? -1.534 -28.370 22.273 1.00 28.50 237 ARG A O 1
ATOM 1872 N N . ASN A 1 238 ? 0.366 -29.171 23.215 1.00 26.94 238 ASN A N 1
ATOM 1873 C CA . ASN A 1 238 ? 0.232 -30.569 22.864 1.00 26.94 238 ASN A CA 1
ATOM 1874 C C . ASN A 1 238 ? -1.144 -31.041 23.333 1.00 26.94 238 ASN A C 1
ATOM 1876 O O . ASN A 1 238 ? -1.370 -31.162 24.536 1.00 26.94 238 ASN A O 1
ATOM 1880 N N . ILE A 1 239 ? -2.044 -31.306 22.391 1.00 29.78 239 ILE A N 1
ATOM 1881 C CA . ILE A 1 239 ? -3.081 -32.295 22.635 1.00 29.78 239 ILE A CA 1
ATOM 1882 C C . ILE A 1 239 ? -2.310 -33.610 22.610 1.00 29.78 239 ILE A C 1
ATOM 1884 O O . ILE A 1 239 ? -1.908 -34.090 21.553 1.00 29.78 239 ILE A O 1
ATOM 1888 N N . LYS A 1 240 ? -1.949 -34.087 23.802 1.00 24.12 240 LYS A N 1
ATOM 1889 C CA . LYS A 1 240 ? -1.536 -35.470 23.988 1.00 24.12 240 LYS A CA 1
ATOM 1890 C C . LYS A 1 240 ? -2.780 -36.313 23.730 1.00 24.12 240 LYS A C 1
ATOM 1892 O O . LYS A 1 240 ? -3.716 -36.262 24.521 1.00 24.12 240 LYS A O 1
ATOM 1897 N N . GLU A 1 241 ? -2.785 -37.045 22.627 1.00 25.91 241 GLU A N 1
ATOM 1898 C CA . GLU A 1 241 ? -3.550 -38.284 22.545 1.00 25.91 241 GLU A CA 1
ATOM 1899 C C . GLU A 1 241 ? -2.811 -39.319 23.409 1.00 25.91 241 GLU A C 1
ATOM 1901 O O . GLU A 1 241 ? -1.755 -39.828 23.041 1.00 25.91 241 GLU A O 1
ATOM 1906 N N . GLU A 1 242 ? -3.328 -39.550 24.612 1.00 24.72 242 GLU A N 1
ATOM 1907 C CA . GLU A 1 242 ? -3.270 -40.853 25.283 1.00 24.72 242 GLU A CA 1
ATOM 1908 C C . GLU A 1 242 ? -4.589 -41.541 24.871 1.00 24.72 242 GLU A C 1
ATOM 1910 O O . GLU A 1 242 ? -5.623 -40.884 24.821 1.00 24.72 242 GLU A O 1
ATOM 1915 N N . ASP A 1 243 ? -4.679 -42.807 24.484 1.00 24.97 243 ASP A N 1
ATOM 1916 C CA . ASP A 1 243 ? -3.915 -43.968 24.903 1.00 24.97 243 ASP A CA 1
ATOM 1917 C C . ASP A 1 243 ? -4.255 -45.126 23.939 1.00 24.97 243 ASP A C 1
ATOM 1919 O O . ASP A 1 243 ? -5.414 -45.287 23.562 1.00 24.97 243 ASP A O 1
ATOM 1923 N N . HIS A 1 244 ? -3.272 -45.945 23.556 1.00 30.20 244 H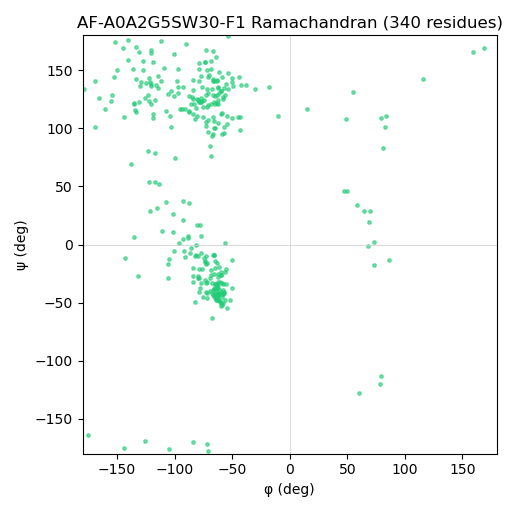IS A N 1
ATOM 1924 C CA . HIS A 1 244 ? -3.429 -47.405 23.531 1.00 30.20 244 HIS A CA 1
ATOM 1925 C C . HIS A 1 244 ? -2.072 -48.094 23.318 1.00 30.20 244 HIS A C 1
ATOM 1927 O O . HIS A 1 244 ? -1.535 -48.214 22.217 1.00 30.20 244 HIS A O 1
ATOM 1933 N N . LYS A 1 245 ? -1.538 -48.581 24.442 1.00 24.75 245 LYS A N 1
ATOM 1934 C CA . LYS A 1 245 ? -0.474 -49.586 24.581 1.00 24.75 245 LYS A CA 1
ATOM 1935 C C . LYS A 1 245 ? -0.627 -50.766 23.606 1.00 24.75 245 LYS A C 1
ATOM 1937 O O . LYS A 1 245 ? -1.671 -51.415 23.606 1.00 24.75 245 LYS A O 1
ATOM 1942 N N . LYS A 1 246 ? 0.487 -51.198 23.001 1.00 24.53 246 LYS A N 1
ATOM 1943 C CA . LYS A 1 246 ? 1.264 -52.378 23.455 1.00 24.53 246 LYS A CA 1
ATOM 1944 C C . LYS A 1 246 ? 2.517 -52.618 22.594 1.00 24.53 246 LYS A C 1
ATOM 1946 O O . LYS A 1 246 ? 2.419 -52.665 21.380 1.00 24.53 246 LYS A O 1
ATOM 1951 N N . ASN A 1 247 ? 3.621 -52.860 23.315 1.00 23.69 247 ASN A N 1
ATOM 1952 C CA . ASN A 1 247 ? 4.798 -53.708 23.039 1.00 23.69 247 ASN A CA 1
ATOM 1953 C C . ASN A 1 247 ? 5.580 -53.460 21.731 1.00 23.69 247 ASN A C 1
ATOM 1955 O O . ASN A 1 247 ? 5.024 -53.466 20.652 1.00 23.69 247 ASN A O 1
ATOM 1959 N N . GLY A 1 248 ? 6.902 -53.333 21.691 1.00 22.39 248 GLY A N 1
ATOM 1960 C CA . GLY A 1 248 ? 7.979 -53.622 22.628 1.00 22.39 248 GLY A CA 1
ATOM 1961 C C . GLY A 1 248 ? 9.273 -53.753 21.804 1.00 22.39 248 GLY A C 1
ATOM 1962 O O . GLY A 1 248 ? 9.227 -53.924 20.591 1.00 22.39 248 GLY A O 1
ATOM 1963 N N . THR A 1 249 ? 10.413 -53.717 22.487 1.00 23.30 249 THR A N 1
ATOM 1964 C CA . THR A 1 249 ? 11.787 -53.998 22.018 1.00 23.30 249 THR A CA 1
ATOM 1965 C C . THR A 1 249 ? 12.601 -52.892 21.320 1.00 23.30 249 THR A C 1
ATOM 1967 O O . THR A 1 249 ? 12.405 -52.470 20.188 1.00 23.30 249 THR A O 1
ATOM 1970 N N . THR A 1 250 ? 13.605 -52.489 22.096 1.00 24.47 250 THR A N 1
ATOM 1971 C CA . THR A 1 250 ? 14.879 -51.824 21.824 1.00 24.47 250 THR A CA 1
ATOM 1972 C C . THR A 1 250 ? 15.611 -52.259 20.551 1.00 24.47 250 THR A C 1
ATOM 1974 O O . THR A 1 250 ? 15.840 -53.454 20.372 1.00 24.47 250 THR A O 1
ATOM 1977 N N . SER A 1 251 ? 16.161 -51.301 19.785 1.00 23.94 251 SER A N 1
ATOM 1978 C CA . SER A 1 251 ? 17.474 -51.460 19.126 1.00 23.94 251 SER A CA 1
ATOM 1979 C C . SER A 1 251 ? 18.106 -50.164 18.587 1.00 23.94 251 SER A C 1
ATOM 1981 O O . SER A 1 251 ? 17.531 -49.418 17.806 1.00 23.94 251 SER A O 1
ATOM 1983 N N . LYS A 1 252 ? 19.345 -49.958 19.049 1.00 23.48 252 LYS A N 1
ATOM 1984 C CA . LYS A 1 252 ? 20.525 -49.276 18.481 1.00 23.48 252 LYS A CA 1
ATOM 1985 C C . LYS A 1 252 ? 20.380 -48.345 17.259 1.00 23.48 252 LYS A C 1
ATOM 1987 O O . LYS A 1 252 ? 20.238 -48.763 16.118 1.00 23.48 252 LYS A O 1
ATOM 1992 N N . LYS A 1 253 ? 20.709 -47.081 17.546 1.00 27.34 253 LYS A N 1
ATOM 1993 C CA . LYS A 1 253 ? 21.567 -46.141 16.796 1.00 27.34 253 LYS A CA 1
ATOM 1994 C C . LYS A 1 253 ? 22.353 -46.784 15.629 1.00 27.34 253 LYS A C 1
ATOM 1996 O O . LYS A 1 253 ? 23.341 -47.480 15.857 1.00 27.34 253 LYS A O 1
ATOM 2001 N N . ARG A 1 254 ? 21.990 -46.447 14.387 1.00 22.52 254 ARG A N 1
ATOM 2002 C CA . ARG A 1 254 ? 22.897 -46.478 13.228 1.00 22.52 254 ARG A CA 1
ATOM 2003 C C . ARG A 1 254 ? 22.805 -45.159 12.468 1.00 22.52 254 ARG A C 1
ATOM 2005 O O . ARG A 1 254 ? 21.735 -44.715 12.070 1.00 22.52 254 ARG A O 1
ATOM 2012 N N . ARG A 1 255 ? 23.971 -44.532 12.344 1.00 23.11 255 ARG A N 1
ATOM 2013 C CA . ARG A 1 255 ? 24.273 -43.349 11.545 1.00 23.11 255 ARG A CA 1
ATOM 2014 C C . ARG A 1 255 ? 24.494 -43.856 10.120 1.00 23.11 255 ARG A C 1
ATOM 2016 O O . ARG A 1 255 ? 25.392 -44.667 9.919 1.00 23.11 255 ARG A O 1
ATOM 2023 N N . VAL A 1 256 ? 23.660 -43.433 9.178 1.00 23.12 256 VAL A N 1
ATOM 2024 C CA . VAL A 1 256 ? 23.907 -43.617 7.745 1.00 23.12 256 VAL A CA 1
ATOM 2025 C C . VAL A 1 256 ? 23.977 -42.225 7.145 1.00 23.12 256 VAL A C 1
ATOM 2027 O O . VAL A 1 256 ? 22.991 -41.492 7.115 1.00 23.12 256 VAL A O 1
ATOM 2030 N N . GLU A 1 257 ? 25.189 -41.845 6.763 1.00 22.36 257 GLU A N 1
ATOM 2031 C CA . GLU A 1 257 ? 25.442 -40.730 5.864 1.00 22.36 257 GLU A CA 1
ATOM 2032 C C . GLU A 1 257 ? 25.137 -41.211 4.445 1.00 22.36 257 GLU A C 1
ATOM 2034 O O . GLU A 1 257 ? 25.712 -42.192 3.979 1.00 22.36 257 GLU A O 1
ATOM 2039 N N . SER A 1 258 ? 24.226 -40.523 3.761 1.00 23.73 258 SER A N 1
ATOM 2040 C CA . SER A 1 258 ? 24.114 -40.595 2.307 1.00 23.73 258 SER A CA 1
ATOM 2041 C C . SER A 1 258 ? 23.733 -39.222 1.756 1.00 23.73 258 SER A C 1
ATOM 2043 O O . SER A 1 258 ? 22.640 -38.700 1.976 1.00 23.73 258 SER A O 1
ATOM 2045 N N . SER A 1 259 ? 24.731 -38.656 1.094 1.00 21.86 259 SER A N 1
ATOM 2046 C CA . SER A 1 259 ? 24.751 -37.627 0.061 1.00 21.86 259 SER A CA 1
ATOM 2047 C C . SER A 1 259 ? 23.446 -37.328 -0.696 1.00 21.86 259 SER A C 1
ATOM 2049 O O . SER A 1 259 ? 22.806 -38.208 -1.257 1.00 21.86 259 SER A O 1
ATOM 2051 N N . GLY A 1 260 ? 23.189 -36.023 -0.847 1.00 23.58 260 GLY A N 1
ATOM 2052 C CA . GLY A 1 260 ? 22.869 -35.414 -2.143 1.00 23.58 260 GLY A CA 1
ATOM 2053 C C . GLY A 1 260 ? 21.440 -35.536 -2.671 1.00 23.58 260 GLY A C 1
ATOM 2054 O O . GLY A 1 260 ? 21.190 -36.308 -3.585 1.00 23.58 260 GLY A O 1
ATOM 2055 N N . ALA A 1 261 ? 20.541 -34.655 -2.222 1.00 23.56 261 ALA A N 1
ATOM 2056 C CA . ALA A 1 261 ? 19.439 -34.166 -3.055 1.00 23.56 261 ALA A CA 1
ATOM 2057 C C . ALA A 1 261 ? 18.968 -32.789 -2.565 1.00 23.56 261 ALA A C 1
ATOM 2059 O O . ALA A 1 261 ? 18.633 -32.596 -1.396 1.00 23.56 261 ALA A O 1
ATOM 2060 N N . SER A 1 262 ? 18.996 -31.825 -3.484 1.00 22.70 262 SER A N 1
ATOM 2061 C CA . SER A 1 262 ? 18.727 -30.399 -3.317 1.00 22.70 262 SER A CA 1
ATOM 2062 C C . SER A 1 262 ? 17.508 -30.083 -2.449 1.00 22.70 262 SER A C 1
ATOM 2064 O O . SER A 1 262 ? 16.356 -30.236 -2.855 1.00 22.70 262 SER A O 1
ATOM 2066 N N . GLY A 1 263 ? 17.774 -29.545 -1.260 1.00 21.88 263 GLY A N 1
ATOM 2067 C CA . GLY A 1 263 ? 16.754 -28.952 -0.411 1.00 21.88 263 GLY A CA 1
ATOM 2068 C C . GLY A 1 263 ? 16.165 -27.709 -1.072 1.00 21.88 263 GLY A C 1
ATOM 2069 O O . GLY A 1 263 ? 16.786 -26.646 -1.074 1.00 21.88 263 GLY A O 1
ATOM 2070 N N . LYS A 1 264 ? 14.929 -27.812 -1.573 1.00 23.69 264 LYS A N 1
ATOM 2071 C CA . LYS A 1 264 ? 14.055 -26.646 -1.742 1.00 23.69 264 LYS A CA 1
ATOM 2072 C C . LYS A 1 264 ? 13.921 -25.987 -0.367 1.00 23.69 264 LYS A C 1
ATOM 2074 O O . LYS A 1 264 ? 13.180 -26.470 0.491 1.00 23.69 264 LYS A O 1
ATOM 2079 N N . LYS A 1 265 ? 14.666 -24.902 -0.131 1.00 23.39 265 LYS A N 1
ATOM 2080 C CA . LYS A 1 265 ? 14.435 -24.016 1.013 1.00 23.39 265 LYS A CA 1
ATOM 2081 C C . LYS A 1 265 ? 12.971 -23.588 0.935 1.00 23.39 265 LYS A C 1
ATOM 2083 O O . LYS A 1 265 ? 12.604 -22.840 0.037 1.00 23.39 265 LYS A O 1
ATOM 2088 N N . LYS A 1 266 ? 12.140 -24.064 1.868 1.00 23.17 266 LYS A N 1
ATOM 2089 C CA . LYS A 1 266 ? 10.864 -23.419 2.187 1.00 23.17 266 LYS A CA 1
ATOM 2090 C C . LYS A 1 266 ? 11.207 -22.002 2.628 1.00 23.17 266 LYS A C 1
ATOM 2092 O O . LYS A 1 266 ? 11.632 -21.775 3.762 1.00 23.17 266 LYS A O 1
ATOM 2097 N N . GLU A 1 267 ? 11.139 -21.084 1.678 1.00 27.06 267 GLU A N 1
ATOM 2098 C CA . GLU A 1 267 ? 11.375 -19.675 1.904 1.00 27.06 267 GLU A CA 1
ATOM 2099 C C . GLU A 1 267 ? 10.306 -19.190 2.880 1.00 27.06 267 GLU A C 1
ATOM 2101 O O . GLU A 1 267 ? 9.106 -19.373 2.669 1.00 27.06 267 GLU A O 1
ATOM 2106 N N . LYS A 1 268 ? 10.751 -18.671 4.026 1.00 21.95 268 LYS A N 1
ATOM 2107 C CA . LYS A 1 268 ? 9.863 -18.119 5.044 1.00 21.95 268 LYS A CA 1
ATOM 2108 C C . LYS A 1 268 ? 9.148 -16.932 4.402 1.00 21.95 268 LYS A C 1
ATOM 2110 O O . LYS A 1 268 ? 9.758 -15.878 4.238 1.00 21.95 268 LYS A O 1
ATOM 2115 N N . THR A 1 269 ? 7.879 -17.097 4.042 1.00 23.20 269 THR A N 1
ATOM 2116 C CA . THR A 1 269 ? 6.980 -15.995 3.699 1.00 23.20 269 THR A CA 1
ATOM 2117 C C . THR A 1 269 ? 7.092 -14.972 4.821 1.00 23.20 269 THR A C 1
ATOM 2119 O O . THR A 1 269 ? 6.726 -15.244 5.964 1.00 23.20 269 THR A O 1
ATOM 2122 N N . SER A 1 270 ? 7.711 -13.824 4.536 1.00 25.77 270 SER A N 1
ATOM 2123 C CA . SER A 1 270 ? 7.897 -12.770 5.525 1.00 25.77 270 SER A CA 1
ATOM 2124 C C . SER A 1 270 ? 6.518 -12.210 5.861 1.00 25.77 270 SER A C 1
ATOM 2126 O O . SER A 1 270 ? 6.007 -11.354 5.141 1.00 25.77 270 SER A O 1
ATOM 2128 N N . THR A 1 271 ? 5.884 -12.738 6.907 1.00 25.27 271 THR A N 1
ATOM 2129 C CA . THR A 1 271 ? 4.638 -12.216 7.471 1.00 25.27 271 THR A CA 1
ATOM 2130 C C . THR A 1 271 ? 4.851 -10.746 7.792 1.00 25.27 271 THR A C 1
ATOM 2132 O O . THR A 1 271 ? 5.550 -10.409 8.748 1.00 25.27 271 THR A O 1
ATOM 2135 N N . PHE A 1 272 ? 4.299 -9.877 6.950 1.00 33.09 272 PHE A N 1
ATOM 2136 C CA . PHE A 1 272 ? 4.338 -8.446 7.166 1.00 33.09 272 PHE A CA 1
ATOM 2137 C C . PHE A 1 272 ? 3.486 -8.104 8.384 1.00 33.09 272 PHE A C 1
ATOM 2139 O O . PHE A 1 272 ? 2.373 -8.603 8.581 1.00 33.09 272 PHE A O 1
ATOM 2146 N N . GLN A 1 273 ? 4.078 -7.278 9.227 1.00 37.06 273 GLN A N 1
ATOM 2147 C CA . GLN A 1 273 ? 3.501 -6.751 10.439 1.00 37.06 273 GLN A CA 1
ATOM 2148 C C . GLN A 1 273 ? 2.956 -5.371 10.068 1.00 37.06 273 GLN A C 1
ATOM 2150 O O . GLN A 1 273 ? 3.677 -4.552 9.501 1.00 37.06 273 GLN A O 1
ATOM 2155 N N . SER A 1 274 ? 1.702 -5.085 10.417 1.00 43.19 274 SER A N 1
ATOM 2156 C CA . SER A 1 274 ? 1.299 -3.696 10.652 1.00 43.19 274 SER A CA 1
ATOM 2157 C C . SER A 1 274 ? 2.241 -3.061 11.682 1.00 43.19 274 SER A C 1
ATOM 2159 O O . SER A 1 274 ? 3.141 -3.724 12.197 1.00 43.19 274 SER A O 1
ATOM 2161 N N . ILE A 1 275 ? 2.055 -1.791 12.040 1.00 40.78 275 ILE A N 1
ATOM 2162 C CA . ILE A 1 275 ? 2.917 -1.099 13.021 1.00 40.78 275 ILE A CA 1
ATOM 2163 C C . ILE A 1 275 ? 3.117 -1.884 14.343 1.00 40.78 275 ILE A C 1
ATOM 2165 O O . ILE A 1 275 ? 4.069 -1.644 15.079 1.00 40.78 275 ILE A O 1
ATOM 2169 N N . GLY A 1 276 ? 2.333 -2.929 14.604 1.00 37.22 276 GLY A N 1
ATOM 2170 C CA . GLY A 1 276 ? 2.704 -3.978 15.540 1.00 37.22 276 GLY A CA 1
ATOM 2171 C C . GLY A 1 276 ? 4.022 -4.740 15.333 1.00 37.22 276 GLY A C 1
ATOM 2172 O O . GLY A 1 276 ? 4.331 -5.644 16.104 1.00 37.22 276 GLY A O 1
ATOM 2173 N N . ALA A 1 277 ? 4.833 -4.437 14.322 1.00 35.72 277 ALA A N 1
ATOM 2174 C CA . ALA A 1 277 ? 6.251 -4.810 14.266 1.00 35.72 277 ALA A CA 1
ATOM 2175 C C . ALA A 1 277 ? 7.128 -3.898 15.118 1.00 35.72 277 ALA A C 1
ATOM 2177 O O . ALA A 1 277 ? 8.061 -4.358 15.783 1.00 35.72 277 ALA A O 1
ATOM 2178 N N . TYR A 1 278 ? 6.827 -2.603 15.078 1.00 36.72 278 TYR A N 1
ATOM 2179 C CA . TYR A 1 278 ? 7.667 -1.544 15.606 1.00 36.72 278 TYR A CA 1
ATOM 2180 C C . TYR A 1 278 ? 7.884 -1.689 17.117 1.00 36.72 278 TYR A C 1
ATOM 2182 O O . TYR A 1 278 ? 9.002 -1.542 17.611 1.00 36.72 278 TYR A O 1
ATOM 2190 N N . VAL A 1 279 ? 6.850 -2.110 17.843 1.00 35.28 279 VAL A N 1
ATOM 2191 C CA . VAL A 1 279 ? 6.883 -2.311 19.298 1.00 35.28 279 VAL A CA 1
ATOM 2192 C C . VAL A 1 279 ? 7.768 -3.490 19.720 1.00 35.28 279 VAL A C 1
ATOM 2194 O O . VAL A 1 279 ? 8.341 -3.488 20.813 1.00 35.28 279 VAL A O 1
ATOM 2197 N N . HIS A 1 280 ? 7.962 -4.483 18.851 1.00 34.75 280 HIS A N 1
ATOM 2198 C CA . HIS A 1 280 ? 8.826 -5.637 19.132 1.00 34.75 280 HIS A CA 1
ATOM 2199 C C . HIS A 1 280 ? 10.275 -5.431 18.670 1.00 34.75 280 HIS A C 1
ATOM 2201 O O . HIS A 1 280 ? 11.138 -6.242 18.996 1.00 34.75 280 HIS A O 1
ATOM 2207 N N . SER A 1 281 ? 10.588 -4.322 17.988 1.00 40.47 281 SER A N 1
ATOM 2208 C CA . SER A 1 281 ? 11.971 -3.961 17.656 1.00 40.47 281 SER A CA 1
ATOM 2209 C C . SER A 1 281 ? 12.763 -3.631 18.925 1.00 40.47 281 SER A C 1
ATOM 2211 O O . SER A 1 281 ? 12.345 -2.816 19.749 1.00 40.47 281 SER A O 1
ATOM 2213 N N . THR A 1 282 ? 13.934 -4.242 19.104 1.00 35.62 282 THR A N 1
ATOM 2214 C CA . THR A 1 282 ? 14.833 -4.000 20.251 1.00 35.62 282 THR A CA 1
ATOM 2215 C C . THR A 1 282 ? 15.441 -2.594 20.268 1.00 35.62 282 THR A C 1
ATOM 2217 O O . THR A 1 282 ? 16.050 -2.212 21.259 1.00 35.62 282 THR A O 1
ATOM 2220 N N . LYS A 1 283 ? 15.256 -1.811 19.196 1.00 44.34 283 LYS A N 1
ATOM 2221 C CA . LYS A 1 283 ? 15.853 -0.479 19.005 1.00 44.34 283 LYS A CA 1
ATOM 2222 C C . LYS A 1 283 ? 14.952 0.694 19.407 1.00 44.34 283 LYS A C 1
ATOM 2224 O O . LYS A 1 283 ? 15.353 1.834 19.221 1.00 44.34 283 LYS A O 1
ATOM 2229 N N . VAL A 1 284 ? 13.743 0.431 19.905 1.00 51.28 284 VAL A N 1
ATOM 2230 C CA . VAL A 1 284 ? 12.782 1.479 20.293 1.00 51.28 284 VAL A CA 1
ATOM 2231 C C . VAL A 1 284 ? 12.809 1.662 21.811 1.00 51.28 284 VAL A C 1
ATOM 2233 O O . VAL A 1 284 ? 12.646 0.664 22.527 1.00 51.28 284 VAL A O 1
ATOM 2236 N N . PRO A 1 285 ? 12.989 2.893 22.320 1.00 63.50 285 PRO A N 1
ATOM 2237 C CA . PRO A 1 285 ? 12.888 3.194 23.742 1.00 63.50 285 PRO A CA 1
ATOM 2238 C C . PRO A 1 285 ? 11.589 2.657 24.374 1.00 63.50 285 PRO A C 1
ATOM 2240 O O . PRO A 1 285 ? 10.508 2.699 23.781 1.00 63.50 285 PRO A O 1
ATOM 2243 N N . LYS A 1 286 ? 11.668 2.114 25.600 1.00 64.38 286 LYS A N 1
ATOM 2244 C CA . LYS A 1 286 ? 10.514 1.478 26.281 1.00 64.38 286 LYS A CA 1
ATOM 2245 C C . LYS A 1 286 ? 9.326 2.437 26.472 1.00 64.38 286 LYS A C 1
ATOM 2247 O O . LYS A 1 286 ? 8.177 2.002 26.420 1.00 64.38 286 LYS A O 1
ATOM 2252 N N . ASN A 1 287 ? 9.595 3.724 26.683 1.00 67.81 287 ASN A N 1
ATOM 2253 C CA . ASN A 1 287 ? 8.594 4.788 26.804 1.00 67.81 287 ASN A CA 1
ATOM 2254 C C . ASN A 1 287 ? 7.817 5.011 25.493 1.00 67.81 287 ASN A C 1
ATOM 2256 O O . ASN A 1 287 ? 6.592 5.099 25.527 1.00 67.81 287 ASN A O 1
ATOM 2260 N N . GLU A 1 288 ? 8.487 5.018 24.340 1.00 64.75 288 GLU A N 1
ATOM 2261 C CA . GLU A 1 288 ? 7.842 5.152 23.024 1.00 64.75 288 GLU A CA 1
ATOM 2262 C C . GLU A 1 288 ? 6.975 3.937 22.683 1.00 64.75 288 GLU A C 1
ATOM 2264 O O . GLU A 1 288 ? 5.848 4.080 22.208 1.00 64.75 288 GLU A O 1
ATOM 2269 N N . LYS A 1 289 ? 7.443 2.731 23.030 1.00 65.00 289 LYS A N 1
ATOM 2270 C CA . LYS A 1 289 ? 6.639 1.502 22.921 1.00 65.00 289 LYS A CA 1
ATOM 2271 C C . LYS A 1 289 ? 5.344 1.590 23.725 1.00 65.00 289 LYS A C 1
ATOM 2273 O O . LYS A 1 289 ? 4.296 1.158 23.248 1.00 65.00 289 LYS A O 1
ATOM 2278 N N . LYS A 1 290 ? 5.414 2.137 24.943 1.00 69.50 290 LYS A N 1
ATOM 2279 C CA . LYS A 1 290 ? 4.244 2.336 25.808 1.00 69.50 290 LYS A CA 1
ATOM 2280 C C . LYS A 1 290 ? 3.274 3.347 25.196 1.00 69.50 290 LYS A C 1
ATOM 2282 O O . LYS A 1 290 ? 2.087 3.052 25.126 1.00 69.50 290 LYS A O 1
ATOM 2287 N N . LYS A 1 291 ? 3.771 4.484 24.691 1.00 67.19 291 LYS A N 1
ATOM 2288 C CA . LYS A 1 291 ? 2.947 5.486 23.992 1.00 67.19 291 LYS A CA 1
ATOM 2289 C C . LYS A 1 291 ? 2.194 4.889 22.804 1.00 67.19 291 LYS A C 1
ATOM 2291 O O . LYS A 1 291 ? 0.988 5.070 22.702 1.00 67.19 291 LYS A O 1
ATOM 2296 N N . TYR A 1 292 ? 2.886 4.123 21.960 1.00 65.12 292 TYR A N 1
ATOM 2297 C CA . TYR A 1 292 ? 2.268 3.460 20.813 1.00 65.12 292 TYR A CA 1
ATOM 2298 C C . TYR A 1 292 ? 1.145 2.502 21.233 1.00 65.12 292 TYR A C 1
ATOM 2300 O O . TYR A 1 292 ? 0.035 2.572 20.704 1.00 65.12 292 TYR A O 1
ATOM 2308 N N . LYS A 1 293 ? 1.423 1.615 22.201 1.00 69.50 293 LYS A N 1
ATOM 2309 C CA . LYS A 1 293 ? 0.419 0.668 22.703 1.00 69.50 293 LYS A CA 1
ATOM 2310 C C . LYS A 1 293 ? -0.791 1.396 23.279 1.00 69.50 293 LYS A C 1
ATOM 2312 O O . LYS A 1 293 ? -1.909 0.999 22.981 1.00 69.50 293 LYS A O 1
ATOM 2317 N N . ASN A 1 294 ? -0.565 2.464 24.042 1.00 70.62 294 ASN A N 1
ATOM 2318 C CA . ASN A 1 294 ? -1.630 3.277 24.621 1.00 70.62 294 ASN A CA 1
ATOM 2319 C C . ASN A 1 294 ? -2.494 3.938 23.542 1.00 70.62 294 ASN A C 1
ATOM 2321 O O . ASN A 1 294 ? -3.712 3.822 23.609 1.00 70.62 294 ASN A O 1
ATOM 2325 N N . TYR A 1 295 ? -1.885 4.562 22.527 1.00 69.31 295 TYR A N 1
ATOM 2326 C CA . TYR A 1 295 ? -2.634 5.147 21.412 1.00 69.31 295 TYR A CA 1
ATOM 2327 C C . TYR A 1 295 ? -3.494 4.098 20.711 1.00 69.31 295 TYR A C 1
ATOM 2329 O O . TYR A 1 295 ? -4.689 4.307 20.518 1.00 69.31 295 TYR A O 1
ATOM 2337 N N . LEU A 1 296 ? -2.904 2.953 20.347 1.00 67.88 296 LEU A N 1
ATOM 2338 C CA . LEU A 1 296 ? -3.639 1.908 19.647 1.00 67.88 296 LEU A CA 1
ATOM 2339 C C . LEU A 1 296 ? -4.778 1.376 20.525 1.00 67.88 296 LEU A C 1
ATOM 2341 O O . LEU A 1 296 ? -5.896 1.241 20.048 1.00 67.88 296 LEU A O 1
ATOM 2345 N N . THR A 1 297 ? -4.536 1.159 21.816 1.00 67.56 297 THR A N 1
ATOM 2346 C CA . THR A 1 297 ? -5.574 0.821 22.794 1.00 67.56 297 THR A CA 1
ATOM 2347 C C . THR A 1 297 ? -6.710 1.850 22.805 1.00 67.56 297 THR A C 1
ATOM 2349 O O . THR A 1 297 ? -7.859 1.480 22.576 1.00 67.56 297 THR A O 1
ATOM 2352 N N . ASN A 1 298 ? -6.419 3.138 22.986 1.00 65.69 298 ASN A N 1
ATOM 2353 C CA . ASN A 1 298 ? -7.441 4.188 23.040 1.00 65.69 298 ASN A CA 1
ATOM 2354 C C . ASN A 1 298 ? -8.215 4.309 21.721 1.00 65.69 298 ASN A C 1
ATOM 2356 O O . ASN A 1 298 ? -9.441 4.426 21.716 1.00 65.69 298 ASN A O 1
ATOM 2360 N N . PHE A 1 299 ? -7.509 4.229 20.593 1.00 66.38 299 PHE A N 1
ATOM 2361 C CA . PHE A 1 299 ? -8.094 4.229 19.257 1.00 66.38 299 PHE A CA 1
ATOM 2362 C C . PHE A 1 299 ? -9.082 3.070 19.066 1.00 66.38 299 PHE A C 1
ATOM 2364 O O . PHE A 1 299 ? -10.189 3.259 18.549 1.00 66.38 299 PHE A O 1
ATOM 2371 N N . LEU A 1 300 ? -8.702 1.864 19.500 1.00 66.00 300 LEU A N 1
ATOM 2372 C CA . LEU A 1 300 ? -9.553 0.681 19.416 1.00 66.00 300 LEU A CA 1
ATOM 2373 C C . LEU A 1 300 ? -10.752 0.772 20.378 1.00 66.00 300 LEU A C 1
ATOM 2375 O O . LEU A 1 300 ? -11.853 0.439 19.949 1.00 66.00 300 LEU A O 1
ATOM 2379 N N . ILE A 1 301 ? -10.576 1.278 21.608 1.00 63.72 301 ILE A N 1
ATOM 2380 C CA . ILE A 1 301 ? -11.671 1.498 22.577 1.00 63.72 301 ILE A CA 1
ATOM 2381 C C . ILE A 1 301 ? -12.716 2.456 22.006 1.00 63.72 301 ILE A C 1
ATOM 2383 O O . ILE A 1 301 ? -13.885 2.102 21.927 1.00 63.72 301 ILE A O 1
ATOM 2387 N N . ARG A 1 302 ? -12.311 3.641 21.535 1.00 63.47 302 ARG A N 1
ATOM 2388 C CA . ARG A 1 302 ? -13.248 4.639 20.980 1.00 63.47 302 ARG A CA 1
ATOM 2389 C C . ARG A 1 302 ? -14.048 4.093 19.811 1.00 63.47 302 ARG A C 1
ATOM 2391 O O . ARG A 1 302 ? -15.234 4.365 19.662 1.00 63.47 302 ARG A O 1
ATOM 2398 N N . SER A 1 303 ? -13.376 3.310 18.979 1.00 62.19 303 SER A N 1
ATOM 2399 C CA . SER A 1 303 ? -14.021 2.664 17.849 1.00 62.19 303 SER A CA 1
ATOM 2400 C C . SER A 1 303 ? -15.021 1.589 18.275 1.00 62.19 303 SER A C 1
ATOM 2402 O O . SER A 1 303 ? -16.013 1.393 17.585 1.00 62.19 303 SER A O 1
ATOM 2404 N N . GLN A 1 304 ? -14.761 0.895 19.385 1.00 62.28 304 GLN A N 1
ATOM 2405 C CA . GLN A 1 304 ? -15.666 -0.093 19.966 1.00 62.28 304 GLN A CA 1
ATOM 2406 C C . GLN A 1 304 ? -16.887 0.579 20.610 1.00 62.28 304 GLN A C 1
ATOM 2408 O O . GLN A 1 304 ? -18.006 0.180 20.305 1.00 62.28 304 GLN A O 1
ATOM 2413 N N . CYS A 1 305 ? -16.691 1.641 21.401 1.00 56.28 305 CYS A N 1
ATOM 2414 C CA . CYS A 1 305 ? -17.786 2.410 22.001 1.00 56.28 305 CYS A CA 1
ATOM 2415 C C . CYS A 1 305 ? -18.751 2.948 20.935 1.00 56.28 305 CYS A C 1
ATOM 2417 O O . CYS A 1 305 ? -19.957 2.822 21.085 1.00 56.28 305 CYS A O 1
ATOM 2419 N N . LYS A 1 306 ? -18.240 3.438 19.798 1.00 58.81 306 LYS A N 1
ATOM 2420 C CA . LYS A 1 306 ? -19.094 3.875 18.679 1.00 58.81 306 LYS A CA 1
ATOM 2421 C C . LYS A 1 306 ? -19.888 2.742 18.026 1.00 58.81 306 LYS A C 1
ATOM 2423 O O . LYS A 1 306 ? -21.026 2.951 17.626 1.00 58.81 306 LYS A O 1
ATOM 2428 N N . LEU A 1 307 ? -19.312 1.542 17.899 1.00 57.44 307 LEU A N 1
ATOM 2429 C CA . LEU A 1 307 ? -20.063 0.378 17.405 1.00 57.44 307 LEU A CA 1
ATOM 2430 C C . LEU A 1 307 ? -21.193 -0.005 18.371 1.00 57.44 307 LEU A C 1
ATOM 2432 O O . LEU A 1 307 ? -22.248 -0.450 17.928 1.00 57.44 307 LEU A O 1
ATOM 2436 N N . GLU A 1 308 ? -20.979 0.179 19.674 1.00 56.09 308 GLU A N 1
ATOM 2437 C CA . GLU A 1 308 ? -21.983 -0.036 20.721 1.00 56.09 308 GLU A CA 1
ATOM 2438 C C . GLU A 1 308 ? -23.071 1.053 20.706 1.00 56.09 308 GLU A C 1
ATOM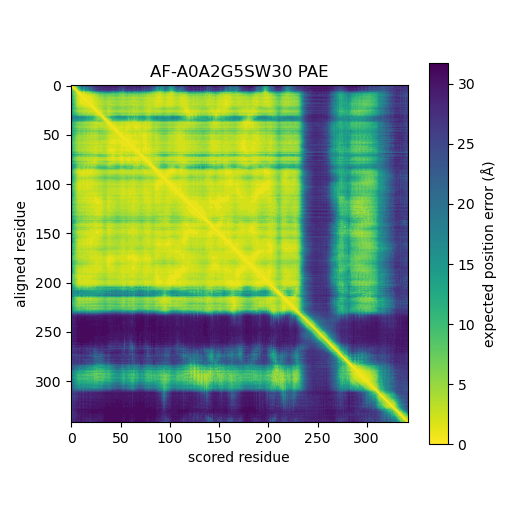 2440 O O . GLU A 1 308 ? -24.249 0.716 20.763 1.00 56.09 308 GLU A O 1
ATOM 2445 N N . GLU A 1 309 ? -22.706 2.326 20.513 1.00 55.41 309 GLU A N 1
ATOM 2446 C CA . GLU A 1 309 ? -23.634 3.462 20.353 1.00 55.41 309 GLU A CA 1
ATOM 2447 C C . GLU A 1 309 ? -24.501 3.359 19.085 1.00 55.41 309 GLU A C 1
ATOM 2449 O O . GLU A 1 309 ? -25.669 3.736 19.100 1.00 55.41 309 GLU A O 1
ATOM 2454 N N . LEU A 1 310 ? -23.962 2.797 17.995 1.00 51.88 310 LEU A N 1
ATOM 2455 C CA . LEU A 1 310 ? -24.701 2.495 16.759 1.00 51.88 310 LEU A CA 1
ATOM 2456 C C . LEU A 1 310 ? -25.587 1.234 16.872 1.00 51.88 310 LEU A C 1
ATOM 2458 O O . LEU A 1 310 ? -26.118 0.766 15.863 1.00 51.88 310 LEU A O 1
ATOM 2462 N N . GLY A 1 311 ? -25.720 0.649 18.070 1.00 51.62 311 GLY A N 1
ATOM 2463 C CA . GLY A 1 311 ? -26.528 -0.546 18.328 1.00 51.62 311 GLY A CA 1
ATOM 2464 C C . GLY A 1 311 ? -25.979 -1.832 17.699 1.00 51.62 311 GLY A C 1
ATOM 2465 O O . GLY A 1 311 ? -26.728 -2.783 17.491 1.00 51.62 311 G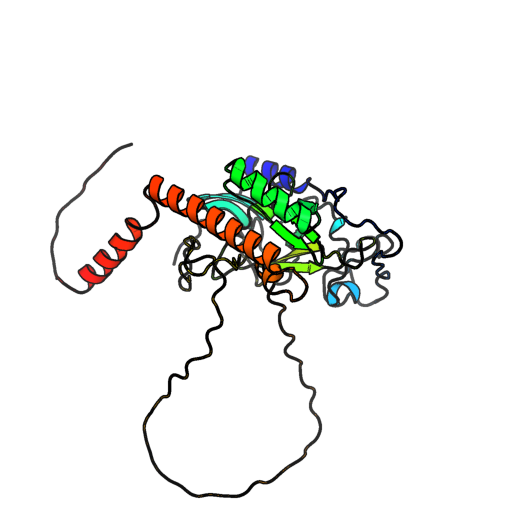LY A O 1
ATOM 2466 N N . ASN A 1 312 ? -24.692 -1.888 17.336 1.00 58.66 312 ASN A N 1
ATOM 2467 C CA . ASN A 1 312 ? -24.192 -2.914 16.418 1.00 58.66 312 ASN A CA 1
ATOM 2468 C C . ASN A 1 312 ? -22.836 -3.543 16.784 1.00 58.66 312 ASN A C 1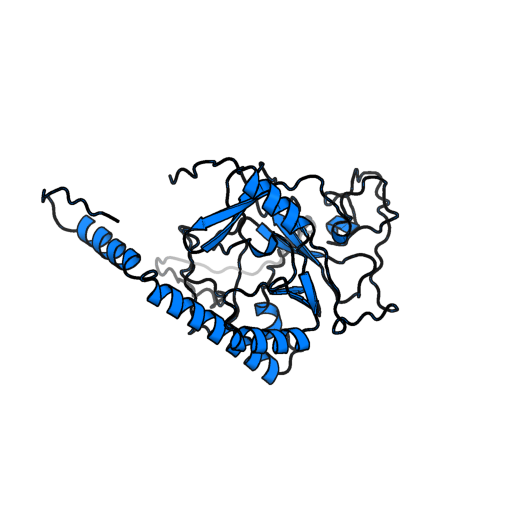
ATOM 2470 O O . ASN A 1 312 ? -21.852 -3.391 16.052 1.00 58.66 312 ASN A O 1
ATOM 2474 N N . PRO A 1 313 ? -22.766 -4.347 17.862 1.00 51.62 313 PRO A N 1
ATOM 2475 C CA . PRO A 1 313 ? -21.838 -5.481 17.758 1.00 51.62 313 PRO A CA 1
ATOM 2476 C C . PRO A 1 313 ? -22.276 -6.802 18.413 1.00 51.62 313 PRO A C 1
ATOM 2478 O O . PRO A 1 313 ? -21.630 -7.821 18.172 1.00 51.62 313 PRO A O 1
ATOM 2481 N N . ARG A 1 314 ? -23.337 -6.838 19.233 1.00 44.34 314 ARG A N 1
ATOM 2482 C CA . ARG A 1 314 ? -23.639 -8.006 20.092 1.00 44.34 314 ARG A CA 1
ATOM 2483 C C . ARG A 1 314 ? -25.086 -8.505 20.042 1.00 44.34 314 ARG A C 1
ATOM 2485 O O . ARG A 1 314 ? -25.284 -9.706 20.181 1.00 44.34 314 ARG A O 1
ATOM 2492 N N . GLU A 1 315 ? -26.081 -7.671 19.737 1.00 43.25 315 GLU A N 1
ATOM 2493 C CA . GLU A 1 315 ? -27.486 -8.128 19.677 1.00 43.25 315 GLU A CA 1
ATOM 2494 C C . GLU A 1 315 ? -27.775 -9.080 18.499 1.00 43.25 315 GLU A C 1
ATOM 2496 O O . GLU A 1 315 ? -28.592 -9.993 18.615 1.00 43.25 315 GLU A O 1
ATOM 2501 N N . ALA A 1 316 ? -27.043 -8.959 17.386 1.00 38.06 316 ALA A N 1
ATOM 2502 C CA . ALA A 1 316 ? -27.147 -9.897 16.263 1.00 38.06 316 ALA A CA 1
ATOM 2503 C C . ALA A 1 316 ? -26.364 -11.209 16.480 1.00 38.06 316 ALA A C 1
ATOM 2505 O O . ALA A 1 316 ? -26.737 -12.244 15.926 1.00 38.06 316 ALA A O 1
ATOM 2506 N N . LEU A 1 317 ? -25.293 -11.191 17.288 1.00 42.00 317 LEU A N 1
ATOM 2507 C CA . LEU A 1 317 ? -24.549 -12.406 17.645 1.00 42.00 317 LEU A CA 1
ATOM 2508 C C . LEU A 1 317 ? -25.289 -13.224 18.718 1.00 42.00 317 LEU A C 1
ATOM 2510 O O . LEU A 1 317 ? -25.346 -14.444 18.595 1.00 42.00 317 LEU A O 1
ATOM 2514 N N . ILE A 1 318 ? -25.935 -12.562 19.687 1.00 40.28 318 ILE A N 1
ATOM 2515 C CA . ILE A 1 318 ? -26.779 -13.203 20.714 1.00 40.28 318 ILE A CA 1
ATOM 2516 C C . ILE A 1 318 ? -27.996 -13.896 20.072 1.00 40.28 318 ILE A C 1
ATOM 2518 O O . ILE A 1 318 ? -28.317 -15.028 20.425 1.00 40.28 318 ILE A O 1
ATOM 2522 N N . ARG A 1 319 ? -28.604 -13.314 19.024 1.00 38.72 319 ARG A N 1
ATOM 2523 C CA . ARG A 1 319 ? -29.679 -13.990 18.266 1.00 38.72 319 ARG A CA 1
ATOM 2524 C C . ARG A 1 319 ? -29.227 -15.250 17.518 1.00 38.72 319 ARG A C 1
ATOM 2526 O O . ARG A 1 319 ? -30.072 -16.073 17.180 1.00 38.72 319 ARG A O 1
ATOM 2533 N N . ARG A 1 320 ? -27.929 -15.434 17.244 1.00 38.28 320 ARG A N 1
ATOM 2534 C CA . ARG A 1 320 ? -27.415 -16.662 16.610 1.00 38.28 320 ARG A CA 1
ATOM 2535 C C . ARG A 1 320 ? -27.151 -17.781 17.608 1.00 38.28 320 ARG A C 1
ATOM 2537 O O . ARG A 1 320 ? -27.359 -18.927 17.231 1.00 38.28 320 ARG A O 1
ATOM 2544 N N . GLU A 1 321 ? -26.760 -17.470 18.841 1.00 34.16 321 GLU A N 1
ATOM 2545 C CA . GLU A 1 321 ? -26.703 -18.471 19.916 1.00 34.16 321 GLU A CA 1
ATOM 2546 C C . GLU A 1 321 ? -28.124 -18.939 20.281 1.00 34.16 321 GLU A C 1
ATOM 2548 O O . GLU A 1 321 ? -28.373 -20.142 20.299 1.00 34.16 321 GLU A O 1
ATOM 2553 N N . ASP A 1 322 ? -29.102 -18.027 20.355 1.00 37.00 322 ASP A N 1
ATOM 2554 C CA . ASP A 1 322 ? -30.514 -18.385 20.575 1.00 37.00 322 ASP A CA 1
ATOM 2555 C C . ASP A 1 322 ? -31.135 -19.212 19.434 1.00 37.00 322 ASP A C 1
ATOM 2557 O O . ASP A 1 322 ? -31.969 -20.082 19.686 1.00 37.00 322 ASP A O 1
ATOM 2561 N N . LEU A 1 323 ? -30.740 -18.984 18.174 1.00 37.38 323 LEU A N 1
ATOM 2562 C CA . LEU A 1 323 ? -31.216 -19.776 17.030 1.00 37.38 323 LEU A CA 1
ATOM 2563 C C . LEU A 1 323 ? -30.507 -21.132 16.908 1.00 37.38 323 LEU A C 1
ATOM 2565 O O . LEU A 1 323 ? -31.117 -22.087 16.433 1.00 37.38 323 LEU A O 1
ATOM 2569 N N . HIS A 1 324 ? -29.254 -21.249 17.360 1.00 33.94 324 HIS A N 1
ATOM 2570 C CA . HIS A 1 324 ? -28.549 -22.533 17.397 1.00 33.94 324 HIS A CA 1
ATOM 2571 C C . HIS A 1 324 ? -29.009 -23.413 18.569 1.00 33.94 324 HIS A C 1
ATOM 2573 O O . HIS A 1 324 ? -29.082 -24.626 18.401 1.00 33.94 324 HIS A O 1
ATOM 2579 N N . GLN A 1 325 ? -29.378 -22.830 19.719 1.00 38.06 325 GLN A N 1
ATOM 2580 C CA . GLN A 1 325 ? -29.989 -23.572 20.829 1.00 38.06 325 GLN A CA 1
ATOM 2581 C C . GLN A 1 325 ? -31.444 -23.979 20.523 1.00 38.06 325 GLN A C 1
ATOM 2583 O O . GLN A 1 325 ? -31.813 -25.121 20.787 1.00 38.06 325 GLN A O 1
ATOM 2588 N N . LYS A 1 326 ? -32.255 -23.100 19.906 1.00 36.75 326 LYS A N 1
ATOM 2589 C CA . LYS A 1 326 ? -33.649 -23.406 19.507 1.00 36.75 326 LYS A CA 1
ATOM 2590 C C . LYS A 1 326 ? -33.776 -24.359 18.314 1.00 36.75 326 LYS A C 1
ATOM 2592 O O . LYS A 1 326 ? -34.842 -24.914 18.102 1.00 36.75 326 LYS A O 1
ATOM 2597 N N . ALA A 1 327 ? -32.714 -24.575 17.539 1.00 31.89 327 ALA A N 1
ATOM 2598 C CA . ALA A 1 327 ? -32.687 -25.612 16.503 1.00 31.89 327 ALA A CA 1
ATOM 2599 C C . ALA A 1 327 ? -32.348 -27.011 17.059 1.00 31.89 327 ALA A C 1
ATOM 2601 O O . ALA A 1 327 ? -32.454 -27.999 16.338 1.00 31.89 327 ALA A O 1
ATOM 2602 N N . ILE A 1 328 ? -31.924 -27.094 18.326 1.00 39.00 328 ILE A N 1
ATOM 2603 C CA . ILE A 1 328 ? -31.529 -28.338 19.005 1.00 39.00 328 ILE A CA 1
ATOM 2604 C C . ILE A 1 328 ? -32.599 -28.785 20.018 1.00 39.00 328 ILE A C 1
ATOM 2606 O O . ILE A 1 328 ? -32.635 -29.954 20.398 1.00 39.00 328 ILE A O 1
ATOM 2610 N N . SER A 1 329 ? -33.523 -27.904 20.411 1.00 38.44 329 SER A N 1
ATOM 2611 C CA . SER A 1 329 ? -34.675 -28.247 21.243 1.00 38.44 329 SER A CA 1
ATOM 2612 C C . SER A 1 329 ? -35.975 -27.718 20.639 1.00 38.44 329 SER A C 1
ATOM 2614 O O . SER A 1 329 ? -36.058 -26.568 20.231 1.00 38.44 329 SER A O 1
ATOM 2616 N N . SER A 1 330 ? -37.008 -28.556 20.659 1.00 28.72 330 SER A N 1
ATOM 2617 C CA . SER A 1 330 ? -38.398 -28.312 20.245 1.00 28.72 330 SER A CA 1
ATOM 2618 C C . SER A 1 330 ? -38.721 -28.444 18.751 1.00 28.72 330 SER A C 1
ATOM 2620 O O . SER A 1 330 ? -38.525 -27.560 17.921 1.00 28.72 330 SER A O 1
ATOM 2622 N N . GLU A 1 331 ? -39.311 -29.601 18.453 1.00 37.62 331 GLU A N 1
ATOM 2623 C CA . GLU A 1 331 ? -40.361 -29.760 17.457 1.00 37.62 331 GLU A CA 1
ATOM 2624 C C . GLU A 1 331 ? -41.419 -28.644 17.570 1.00 37.62 331 GLU A C 1
ATOM 2626 O O . GLU A 1 331 ? -41.781 -28.229 18.669 1.00 37.62 331 GLU A O 1
ATOM 2631 N N . ALA A 1 332 ? -41.921 -28.230 16.401 1.00 38.47 332 ALA A N 1
ATOM 2632 C CA . ALA A 1 332 ? -43.200 -27.568 16.138 1.00 38.47 332 ALA A CA 1
ATOM 2633 C C . ALA A 1 332 ? -43.599 -26.364 17.010 1.00 38.47 332 ALA A C 1
ATOM 2635 O O . ALA A 1 332 ? -44.136 -26.568 18.083 1.00 38.47 332 ALA A O 1
ATOM 2636 N N . VAL A 1 333 ? -43.562 -25.138 16.461 1.00 27.64 333 VAL A N 1
ATOM 2637 C CA . VAL A 1 333 ? -44.615 -24.116 16.678 1.00 27.64 333 VAL A CA 1
ATOM 2638 C C . VAL A 1 333 ? -44.638 -23.125 15.488 1.00 27.64 333 VAL A C 1
ATOM 2640 O O . VAL A 1 333 ? -43.613 -22.600 15.064 1.00 27.64 333 VAL A O 1
ATOM 2643 N N . ASN A 1 334 ? -45.840 -22.926 14.935 1.00 37.84 334 ASN A N 1
ATOM 2644 C CA . ASN A 1 334 ? -46.258 -21.939 13.917 1.00 37.84 334 ASN A CA 1
ATOM 2645 C C . ASN A 1 334 ? -46.293 -20.499 14.517 1.00 37.84 334 ASN A C 1
ATOM 2647 O O . ASN A 1 334 ? -46.056 -20.406 15.709 1.00 37.84 334 ASN A O 1
ATOM 2651 N N . ILE A 1 335 ? -46.694 -19.429 13.785 1.00 25.55 335 ILE A N 1
ATOM 2652 C CA . ILE A 1 335 ? -47.054 -18.025 14.244 1.00 25.55 335 ILE A CA 1
ATOM 2653 C C . ILE A 1 335 ? -46.080 -16.912 13.704 1.00 25.55 335 ILE A C 1
ATOM 2655 O O . ILE A 1 335 ? -44.903 -17.201 13.505 1.00 25.55 335 ILE A O 1
ATOM 2659 N N . PRO A 1 336 ? -46.519 -15.670 13.332 1.00 27.17 336 PRO A N 1
ATOM 2660 C CA . PRO A 1 336 ? -46.824 -15.251 11.956 1.00 27.17 336 PRO A CA 1
ATOM 2661 C C . PRO A 1 336 ? -46.060 -13.960 11.530 1.00 27.17 336 PRO A C 1
ATOM 2663 O O . PRO A 1 336 ? -45.158 -13.475 12.209 1.00 27.17 336 PRO A O 1
ATOM 2666 N N . SER A 1 337 ? -46.433 -13.379 10.384 1.00 32.28 337 SER A N 1
ATOM 2667 C CA . SER A 1 337 ? -45.862 -12.151 9.809 1.00 32.28 337 SER A CA 1
ATOM 2668 C C . SER A 1 337 ? -45.930 -10.920 10.726 1.00 32.28 337 SER A C 1
ATOM 2670 O O . SER A 1 337 ? -47.014 -10.579 11.201 1.00 32.28 337 SER A O 1
ATOM 2672 N N . VAL A 1 338 ? -44.833 -10.160 10.831 1.00 22.97 338 VAL A N 1
ATOM 2673 C CA . VAL A 1 338 ? -44.855 -8.766 11.314 1.00 22.97 338 VAL A CA 1
ATOM 2674 C C . VAL A 1 338 ? -43.992 -7.879 10.407 1.00 22.97 338 VAL A C 1
ATOM 2676 O O . VAL A 1 338 ? -42.800 -8.119 10.225 1.00 22.97 338 VAL A O 1
ATOM 2679 N N . ARG A 1 339 ? -44.636 -6.859 9.822 1.00 29.08 339 ARG A N 1
ATOM 2680 C CA . ARG A 1 339 ? -44.051 -5.697 9.125 1.00 29.08 339 ARG A CA 1
ATOM 2681 C C . ARG A 1 339 ? -43.676 -4.616 10.143 1.00 29.08 339 ARG A C 1
ATOM 2683 O O . ARG A 1 339 ? -44.526 -4.345 10.978 1.00 29.08 339 ARG A O 1
ATOM 2690 N N . VAL A 1 340 ? -42.548 -3.916 9.967 1.00 22.16 340 VAL A N 1
ATOM 2691 C CA . VAL A 1 340 ? -42.291 -2.506 10.385 1.00 22.16 340 VAL A CA 1
ATOM 2692 C C . VAL A 1 340 ? -41.090 -2.025 9.531 1.00 22.16 340 VAL A C 1
ATOM 2694 O O . VAL A 1 340 ? -40.110 -2.759 9.467 1.00 22.16 340 VAL A O 1
ATOM 2697 N N . ALA A 1 341 ? -41.130 -1.030 8.634 1.00 20.66 341 ALA A N 1
ATOM 2698 C CA . ALA A 1 341 ? -41.490 0.401 8.663 1.00 20.66 341 ALA A CA 1
ATOM 2699 C C . ALA A 1 341 ? -40.385 1.326 9.243 1.00 20.66 341 ALA A C 1
ATOM 2701 O O . ALA A 1 341 ? -40.177 1.347 10.449 1.00 20.66 341 ALA A O 1
ATOM 2702 N N . TYR A 1 342 ? -39.785 2.091 8.311 1.00 28.48 342 TYR A N 1
ATOM 2703 C CA . TYR A 1 342 ? -38.786 3.182 8.365 1.00 28.48 342 TYR A CA 1
ATOM 2704 C C . TYR A 1 342 ? -37.362 2.888 8.846 1.00 28.48 342 TYR A C 1
ATOM 2706 O O . TYR A 1 342 ? -37.149 2.662 10.054 1.00 28.48 342 TYR A O 1
#

Radius of gyration: 24.68 Å; Cα contacts (8 Å, |Δi|>4): 536; chains: 1; bounding box: 72×71×49 Å

Mean predicted aligned error: 13.77 Å

pLDDT: mean 72.4, std 26.17, range [20.66, 97.81]

Solvent-accessible surface area (backbone atoms only — not comparable to full-atom values): 20381 Å² total; per-residue (Å²): 133,86,78,76,74,68,64,79,79,50,73,65,31,47,50,51,33,56,60,30,58,68,40,61,67,40,78,40,90,61,38,76,74,56,77,87,47,48,28,79,48,70,54,77,80,51,84,87,29,86,39,36,81,45,66,66,17,73,40,45,62,67,38,28,29,36,32,89,85,29,61,98,73,46,62,32,33,60,95,73,61,78,73,95,69,71,63,49,31,49,45,84,44,69,99,68,44,55,24,27,28,26,69,36,71,42,53,52,69,40,76,74,45,66,59,27,14,36,32,29,24,58,71,56,49,53,54,50,50,56,48,35,60,75,70,64,61,89,69,78,39,64,39,62,17,68,71,30,29,32,37,32,56,90,44,36,23,55,63,72,28,47,39,61,25,80,78,41,48,32,40,66,41,71,26,43,46,49,77,33,41,65,54,46,23,47,41,30,36,25,28,69,40,72,40,54,50,45,42,71,46,18,28,60,52,38,41,56,47,48,86,90,58,72,37,76,47,86,52,84,50,94,80,50,77,57,36,46,52,50,80,76,86,69,71,86,73,76,81,74,85,79,84,83,91,79,89,82,85,88,82,78,93,77,90,78,91,76,86,89,78,86,77,78,74,81,72,77,77,77,79,63,58,30,56,44,45,58,64,72,40,90,86,56,59,72,67,58,42,49,51,51,30,50,51,48,32,54,56,39,50,56,55,45,54,50,32,54,74,70,71,55,77,52,71,74,56,53,54,48,55,54,52,56,53,49,72,75,49,76,82,86,84,88,90,82,92,83,89,85,86,134

Organism: NCBI:txid1611254